Protein AF-R7G6Z8-F1 (afdb_monomer)

Radius of gyration: 22.14 Å; Cα contacts (8 Å, |Δi|>4): 526; chains: 1; bounding box: 63×68×63 Å

Nearest PDB structures (foldseek):
  3q1k-assembly2_D  TM=9.129E-01  e=1.115E-29  Salmonella enterica subsp. enterica serovar Typhimurium
  3i12-assembly1_B  TM=9.420E-01  e=1.498E-28  Salmonella enterica subsp. enterica serovar Typhimurium
  3i12-assembly1_A  TM=9.253E-01  e=6.828E-29  Salmonella enterica subsp. enterica serovar Typhimurium
  3q1k-assembly1_B  TM=9.317E-01  e=7.204E-28  Salmonella enterica subsp. enterica serovar Typhimurium
  3q1k-assembly2_C  TM=9.255E-01  e=4.413E-27  Salmonella enterica subsp. enterica serovar Typhimurium

Secondary structure (DSSP, 8-state):
----S--S-------S-B-----STTTTSSHHHHHHHHTT--BSS--HHHHHHHH-HHHHHHHHHHTT--B-SEEEEETTS---HHHHHHHHHH-SSEEEEESS--TTTT-EEESSHHHHHHHHHHHTTT-SEEEEEEPPSSEEEEEEEEEE-SS-EEEEEEEEEE-SSSS--HHHHHTS-TT--SS-S-EEESS-SS-HHHHHHHHHHHHHHHHHTT--EEEEEEEEEETTT--EEEEEEESS-GGGGHHHHHHTT--HHHHHHHHHHHHHHHHHHHTTS-------HHHHGGG--

Foldseek 3Di:
DDDDPDDPDDDDDDDQADEQLDFFPCRQQLNVLVVCVVVLGFYFFFHSQLSNLQQFQQNLVVLCVVLVHFAFDKDKDFLVDDCDPVVVVVVVVLNDQKWKAQGRGDQCVLIDTHGDDVRVVVSVVSSCVPHRMMMIGHQFPQKWKKKWKWFFFLVDIFIFAIKTFADPDSDQHSCNQAVPDDPDHAGDDTDMDPRDPDDPVVRVVVRVSVSSSCNSSRIHGMKMWMWIARPPVRDIHTDGIGRNDGVSVQVRVVSRVQHPVNSVVSSVVRSVVVSVVVVVDDPDDPDPVVVVVVPDD

Structure (mmCIF, N/CA/C/O backbone):
data_AF-R7G6Z8-F1
#
_entry.id   AF-R7G6Z8-F1
#
loop_
_atom_site.group_PDB
_atom_site.id
_atom_site.type_symbol
_atom_site.label_atom_id
_atom_site.label_alt_id
_atom_site.label_comp_id
_atom_site.label_asym_id
_atom_site.label_entity_id
_atom_site.label_seq_id
_atom_site.pdbx_PDB_ins_code
_atom_site.Cartn_x
_atom_site.Cartn_y
_atom_site.Cartn_z
_atom_site.occupancy
_atom_site.B_iso_or_equiv
_atom_site.auth_seq_id
_atom_site.auth_comp_id
_atom_site.auth_asym_id
_atom_site.auth_atom_id
_atom_site.pdbx_PDB_model_num
ATOM 1 N N . MET A 1 1 ? -6.337 -13.931 25.813 1.00 44.16 1 MET A N 1
ATOM 2 C CA . MET A 1 1 ? -5.196 -14.339 26.670 1.00 44.16 1 MET A CA 1
ATOM 3 C C . MET A 1 1 ? -4.069 -14.828 25.775 1.00 44.16 1 MET A C 1
ATOM 5 O O . MET A 1 1 ? -4.287 -15.789 25.050 1.00 44.16 1 MET A O 1
ATOM 9 N N . CYS A 1 2 ? -2.895 -14.196 25.807 1.00 35.59 2 CYS A N 1
ATOM 10 C CA . CYS A 1 2 ? -1.724 -14.678 25.067 1.00 35.59 2 CYS A CA 1
ATOM 11 C C . CYS A 1 2 ? -0.916 -15.656 25.941 1.00 35.59 2 CYS A C 1
ATOM 13 O O . CYS A 1 2 ? -0.519 -15.269 27.043 1.00 35.59 2 CYS A O 1
ATOM 15 N N . PRO A 1 3 ? -0.675 -16.912 25.522 1.00 40.84 3 PRO A N 1
ATOM 16 C CA . PRO A 1 3 ? 0.103 -17.858 26.316 1.00 40.84 3 PRO A CA 1
ATOM 17 C C . PRO A 1 3 ? 1.614 -17.638 26.120 1.00 40.84 3 PRO A C 1
ATOM 19 O O . PRO A 1 3 ? 2.127 -17.774 25.015 1.00 40.84 3 PRO A O 1
ATOM 22 N N . ASN A 1 4 ? 2.335 -17.340 27.207 1.00 46.06 4 ASN A N 1
ATOM 23 C CA . ASN A 1 4 ? 3.801 -17.359 27.265 1.00 46.06 4 ASN A CA 1
ATOM 24 C C . ASN A 1 4 ? 4.261 -18.460 28.243 1.00 46.06 4 ASN A C 1
ATOM 26 O O . ASN A 1 4 ? 3.626 -18.677 29.276 1.00 46.06 4 ASN A O 1
ATOM 30 N N . LYS A 1 5 ? 5.344 -19.171 27.898 1.00 46.62 5 LYS A N 1
ATOM 31 C CA . LYS A 1 5 ? 5.846 -20.397 28.554 1.00 46.62 5 LYS A CA 1
ATOM 32 C C . LYS A 1 5 ? 6.540 -20.182 29.910 1.00 46.62 5 LYS A C 1
ATOM 34 O O . LYS A 1 5 ? 6.994 -21.155 30.501 1.00 46.62 5 LYS A O 1
ATOM 39 N N . TYR A 1 6 ? 6.602 -18.957 30.433 1.00 56.34 6 TYR A N 1
ATOM 40 C CA . TYR A 1 6 ? 7.342 -18.655 31.662 1.00 56.34 6 TYR A CA 1
ATOM 41 C C . TYR A 1 6 ? 6.566 -17.697 32.575 1.00 56.34 6 TYR A C 1
ATOM 43 O O . TYR A 1 6 ? 6.393 -16.534 32.223 1.00 56.34 6 TYR A O 1
ATOM 51 N N . SER A 1 7 ? 6.117 -18.197 33.737 1.00 50.09 7 SER A N 1
ATOM 52 C CA . SER A 1 7 ? 5.916 -17.484 35.021 1.00 50.09 7 SER A CA 1
ATOM 53 C C . SER A 1 7 ? 4.644 -17.928 35.760 1.00 50.09 7 SER A C 1
ATOM 55 O O . SER A 1 7 ? 3.524 -17.775 35.273 1.00 50.09 7 SER A O 1
ATOM 57 N N . PHE A 1 8 ? 4.847 -18.419 36.985 1.00 54.53 8 PHE A N 1
ATOM 58 C CA . PHE A 1 8 ? 3.841 -18.806 37.984 1.00 54.53 8 PHE A CA 1
ATOM 59 C C . PHE A 1 8 ? 3.152 -17.610 38.680 1.00 54.53 8 PHE A C 1
ATOM 61 O O . PHE A 1 8 ? 2.318 -17.808 39.557 1.00 54.53 8 PHE A O 1
ATOM 68 N N . LEU A 1 9 ? 3.462 -16.368 38.293 1.00 57.69 9 LEU A N 1
ATOM 69 C CA . LEU A 1 9 ? 2.862 -15.149 38.842 1.00 57.69 9 LEU A CA 1
ATOM 70 C C . LEU A 1 9 ? 2.234 -14.343 37.702 1.00 57.69 9 LEU A C 1
ATOM 72 O O . LEU A 1 9 ? 2.868 -13.472 37.104 1.00 57.69 9 LEU A O 1
ATOM 76 N N . ARG A 1 10 ? 0.980 -14.658 37.361 1.00 63.47 10 ARG A N 1
ATOM 77 C CA . ARG A 1 10 ? 0.204 -13.861 36.404 1.00 63.47 10 ARG A CA 1
ATOM 78 C C . ARG A 1 10 ? -0.350 -12.631 37.112 1.00 63.47 10 ARG A C 1
ATOM 80 O O . ARG A 1 10 ? -1.259 -12.744 37.926 1.00 63.47 10 ARG A O 1
ATOM 87 N N . LYS A 1 11 ? 0.161 -11.451 36.761 1.00 69.12 11 LYS A N 1
ATOM 88 C CA . LYS A 1 11 ? -0.592 -10.209 36.940 1.00 69.12 11 LYS A CA 1
ATOM 89 C C . LYS A 1 11 ? -1.592 -10.136 35.791 1.00 69.12 11 LYS A C 1
ATOM 91 O O . LYS A 1 11 ? -1.182 -10.070 34.634 1.00 69.12 11 LYS A O 1
ATOM 96 N N . GLU A 1 12 ? -2.881 -10.216 36.096 1.00 74.88 12 GLU A N 1
ATOM 97 C CA . GLU A 1 12 ? -3.914 -9.969 35.094 1.00 74.88 12 GLU A CA 1
ATOM 98 C C . GLU A 1 12 ? -3.837 -8.502 34.659 1.00 74.88 12 GLU A C 1
ATOM 100 O O . GLU A 1 12 ? -3.832 -7.590 35.487 1.00 74.88 12 GLU A O 1
ATOM 105 N N . ILE A 1 13 ? -3.707 -8.283 33.353 1.00 81.81 13 ILE A N 1
ATOM 106 C CA . ILE A 1 13 ? -3.716 -6.956 32.742 1.00 81.81 13 ILE A CA 1
ATOM 107 C C . ILE A 1 13 ? -5.002 -6.870 31.929 1.00 81.81 13 ILE A C 1
ATOM 109 O O . ILE A 1 13 ? -5.172 -7.615 30.963 1.00 81.81 13 ILE A O 1
ATOM 113 N N . SER A 1 14 ? -5.898 -5.977 32.341 1.00 86.06 14 SER A N 1
ATOM 114 C CA . SER A 1 14 ? -7.108 -5.638 31.592 1.00 86.06 14 SER A CA 1
ATOM 115 C C . SER A 1 14 ? -6.815 -4.481 30.642 1.00 86.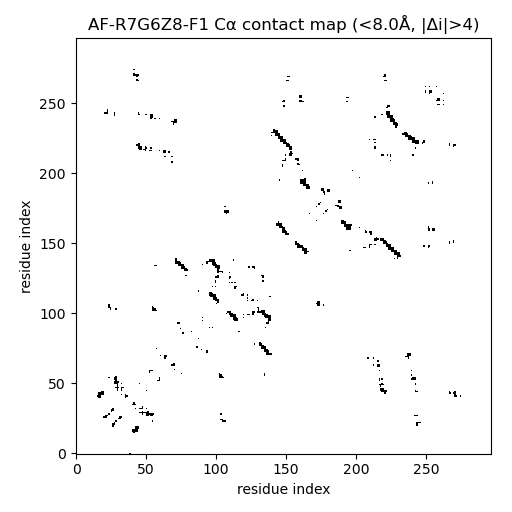06 14 SER A C 1
ATOM 117 O O . SER A 1 14 ? -6.136 -3.528 31.022 1.00 86.06 14 SER A O 1
ATOM 119 N N . PHE A 1 15 ? -7.330 -4.561 29.419 1.00 91.38 15 PHE A N 1
ATOM 120 C CA . PHE A 1 15 ? -7.245 -3.505 28.414 1.00 91.38 15 PHE A CA 1
ATOM 121 C C . PHE A 1 15 ? -8.502 -3.521 27.544 1.00 91.38 15 PHE A C 1
ATOM 123 O O . PHE A 1 15 ? -9.084 -4.580 27.314 1.00 91.38 15 PHE A O 1
ATOM 130 N N . ASP A 1 16 ? -8.904 -2.353 27.047 1.00 92.06 16 ASP A N 1
ATOM 131 C CA . ASP A 1 16 ? -10.123 -2.220 26.243 1.00 92.06 16 ASP A CA 1
ATOM 132 C C . ASP A 1 16 ? -9.908 -2.583 24.773 1.00 92.06 16 ASP A C 1
ATOM 134 O O . ASP A 1 16 ? -10.830 -3.049 24.112 1.00 92.06 16 ASP A O 1
ATOM 138 N N . MET A 1 17 ? -8.705 -2.337 24.244 1.00 95.00 17 MET A N 1
ATOM 139 C CA . MET A 1 17 ? -8.358 -2.584 22.845 1.00 95.00 17 MET A CA 1
ATOM 140 C C . MET A 1 17 ? -6.847 -2.611 22.617 1.00 95.00 17 MET A C 1
ATOM 142 O O . MET A 1 17 ? -6.068 -2.188 23.471 1.00 95.00 17 MET A O 1
ATOM 146 N N . VAL A 1 18 ? -6.441 -3.055 21.429 1.00 95.56 18 VAL A N 1
ATOM 147 C CA . VAL A 1 18 ? -5.042 -3.045 20.988 1.00 95.56 18 VAL A CA 1
ATOM 148 C C . VAL A 1 18 ? -4.814 -1.959 19.938 1.00 95.56 18 VAL A C 1
ATOM 150 O O . VAL A 1 18 ? -5.612 -1.787 19.017 1.00 95.56 18 VAL A O 1
ATOM 153 N N . PHE A 1 19 ? -3.691 -1.251 20.060 1.00 94.62 19 PHE A N 1
ATOM 154 C CA . PHE A 1 19 ? -3.183 -0.324 19.052 1.00 94.62 19 PHE A CA 1
ATOM 155 C C . PHE A 1 19 ? -1.926 -0.936 18.409 1.00 94.62 19 PHE A C 1
ATOM 157 O O . PHE A 1 19 ? -0.840 -0.821 18.982 1.00 94.62 19 PHE A O 1
ATOM 164 N N . PRO A 1 20 ? -2.034 -1.607 17.248 1.00 91.81 20 PRO A N 1
ATOM 165 C CA . PRO A 1 20 ? -0.871 -2.148 16.553 1.00 91.81 20 PRO A CA 1
ATOM 166 C C . PRO A 1 20 ? -0.020 -1.020 15.951 1.00 91.81 20 PRO A C 1
ATOM 168 O O . PRO A 1 20 ? -0.518 -0.207 15.179 1.00 91.81 20 PRO A O 1
ATOM 171 N N . ILE A 1 21 ? 1.270 -0.990 16.293 1.00 90.19 21 ILE A N 1
ATOM 172 C CA . ILE A 1 21 ? 2.295 -0.131 15.664 1.00 90.19 21 ILE A CA 1
ATOM 173 C C . ILE A 1 21 ? 3.463 -1.033 15.238 1.00 90.19 21 ILE A C 1
ATOM 175 O O . ILE A 1 21 ? 4.613 -0.854 15.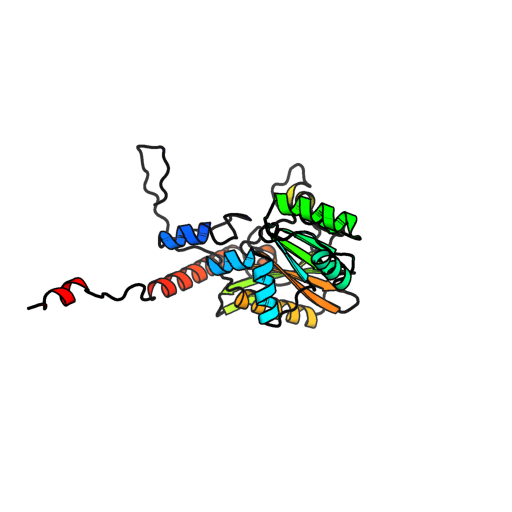634 1.00 90.19 21 ILE A O 1
ATOM 179 N N . LEU A 1 22 ? 3.118 -2.101 14.519 1.00 87.31 22 LEU A N 1
ATOM 180 C CA . LEU A 1 22 ? 4.043 -3.108 14.009 1.00 87.31 22 LEU A CA 1
ATOM 181 C C . LEU A 1 22 ? 4.101 -2.938 12.491 1.00 87.31 22 LEU A C 1
ATOM 183 O O . LEU A 1 22 ? 3.069 -3.061 11.841 1.00 87.31 22 LEU A O 1
ATOM 187 N N . HIS A 1 23 ? 5.279 -2.643 11.949 1.00 85.25 23 HIS A N 1
ATOM 188 C CA . HIS A 1 23 ? 5.474 -2.458 10.510 1.00 85.25 23 HIS A CA 1
ATOM 189 C C . HIS A 1 23 ? 5.951 -3.752 9.844 1.00 85.25 23 HIS A C 1
ATOM 191 O O . HIS A 1 23 ? 6.697 -4.527 10.446 1.00 85.25 23 HIS A O 1
ATOM 197 N N . GLY A 1 24 ? 5.573 -3.942 8.583 1.00 81.44 24 GLY A N 1
ATOM 198 C CA . GLY A 1 24 ? 5.996 -5.049 7.740 1.00 81.44 24 GLY A CA 1
ATOM 199 C C . GLY A 1 24 ? 5.382 -6.393 8.126 1.00 81.44 24 GLY A C 1
ATOM 200 O O . GLY A 1 24 ? 4.245 -6.485 8.596 1.00 81.44 24 GLY A O 1
ATOM 201 N N . THR A 1 25 ? 6.150 -7.456 7.892 1.00 83.06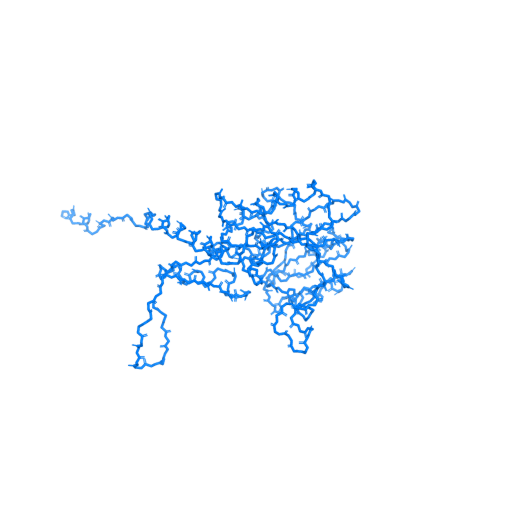 25 THR A N 1
ATOM 202 C CA . THR A 1 25 ? 5.718 -8.847 8.058 1.00 83.06 25 THR A CA 1
ATOM 203 C C . THR A 1 25 ? 5.186 -9.118 9.466 1.00 83.06 25 THR A C 1
ATOM 205 O O . THR A 1 25 ? 5.764 -8.697 10.468 1.00 83.06 25 THR A O 1
ATOM 208 N N . HIS A 1 26 ? 4.074 -9.842 9.532 1.00 86.38 26 HIS A N 1
ATOM 209 C CA . HIS A 1 26 ? 3.237 -10.127 10.696 1.00 86.38 26 HIS A CA 1
ATOM 210 C C . HIS A 1 26 ? 2.496 -8.929 11.311 1.00 86.38 26 HIS A C 1
ATOM 212 O O . HIS A 1 26 ? 1.590 -9.144 12.118 1.00 86.38 26 HIS A O 1
ATOM 218 N N . GLY A 1 27 ? 2.866 -7.690 10.973 1.00 88.69 27 GLY A N 1
ATOM 219 C CA . GLY A 1 27 ? 2.240 -6.469 11.480 1.00 88.69 27 GLY A CA 1
ATOM 220 C C . GLY A 1 27 ? 1.188 -5.898 10.534 1.00 88.69 27 GLY A C 1
ATOM 221 O O . GLY A 1 27 ? 0.052 -5.672 10.944 1.00 88.69 27 GLY A O 1
ATOM 222 N N . GLU A 1 28 ? 1.560 -5.687 9.273 1.00 89.81 28 GLU A N 1
ATOM 223 C CA . GLU A 1 28 ? 0.720 -5.062 8.240 1.00 89.81 28 GLU A CA 1
ATOM 224 C C . GLU A 1 28 ? -0.007 -6.086 7.359 1.00 89.81 28 GLU A C 1
ATOM 226 O O . GLU A 1 28 ? -1.005 -5.747 6.739 1.00 89.81 28 GLU A O 1
ATOM 231 N N . ASP A 1 29 ? 0.431 -7.348 7.367 1.00 91.62 29 ASP A N 1
ATOM 232 C CA . ASP A 1 29 ? -0.039 -8.425 6.478 1.00 91.62 29 ASP A CA 1
ATOM 233 C C . ASP A 1 29 ? -1.326 -9.142 6.928 1.00 91.62 29 ASP A C 1
ATOM 235 O O . ASP A 1 29 ? -1.738 -10.135 6.330 1.00 91.62 29 ASP A O 1
ATOM 239 N N . GLY A 1 30 ? -1.965 -8.671 8.000 1.00 93.44 30 GLY A N 1
ATOM 240 C CA . GLY A 1 30 ? -3.182 -9.272 8.545 1.00 93.44 30 GLY A CA 1
ATOM 241 C C . GLY A 1 30 ? -2.949 -10.399 9.559 1.00 93.44 30 GLY A C 1
ATOM 242 O O . GLY A 1 30 ? -3.910 -10.825 10.206 1.00 93.44 30 GLY A O 1
ATOM 243 N N . THR A 1 31 ? -1.715 -10.875 9.766 1.00 94.94 31 THR A N 1
ATOM 244 C CA . THR A 1 31 ? -1.429 -11.997 10.681 1.00 94.94 31 THR A CA 1
ATOM 245 C C . THR A 1 31 ? -1.783 -11.651 12.126 1.00 94.94 31 THR A C 1
ATOM 247 O O . THR A 1 31 ? -2.544 -12.370 12.784 1.00 94.94 31 THR A O 1
ATOM 250 N N . PHE A 1 32 ? -1.267 -10.529 12.640 1.00 95.25 32 PHE A N 1
ATOM 251 C CA . PHE A 1 32 ? -1.548 -10.105 14.012 1.00 95.25 32 PHE A CA 1
ATOM 252 C C . PHE A 1 32 ? -3.016 -9.706 14.196 1.00 95.25 32 PHE A C 1
ATOM 254 O O . PHE A 1 32 ? -3.631 -10.028 15.212 1.00 95.25 32 PHE A O 1
ATOM 261 N N . GLN A 1 33 ? -3.620 -9.088 13.183 1.00 95.75 33 GLN A N 1
ATOM 262 C CA . GLN A 1 33 ? -5.046 -8.776 13.142 1.00 95.75 33 GLN A CA 1
ATOM 263 C C . GLN A 1 33 ? -5.884 -10.054 13.238 1.00 95.75 33 GLN A C 1
ATOM 265 O O . GLN A 1 33 ? -6.882 -10.082 13.959 1.00 95.75 33 GLN A O 1
ATOM 270 N N . GLY A 1 34 ? -5.470 -11.129 12.561 1.00 95.50 34 GLY A N 1
ATOM 271 C CA . GLY A 1 34 ? -6.116 -12.437 12.625 1.00 95.50 34 GLY A CA 1
ATOM 272 C C . GLY A 1 34 ? -6.038 -13.019 14.028 1.00 95.50 34 GLY A C 1
ATOM 273 O O . GLY A 1 34 ? -7.060 -13.422 14.586 1.00 95.50 34 GLY A O 1
ATOM 274 N N . TYR A 1 35 ? -4.859 -12.953 14.648 1.00 94.94 35 TYR A N 1
ATOM 275 C CA . TYR A 1 35 ? -4.671 -13.365 16.036 1.00 94.94 35 TYR A CA 1
ATOM 276 C C . TYR A 1 35 ? -5.616 -12.622 16.995 1.00 94.94 35 TYR A C 1
ATOM 278 O O . TYR A 1 35 ? -6.355 -13.257 17.750 1.00 94.94 35 TYR A O 1
ATOM 286 N N . LEU A 1 36 ? -5.680 -11.290 16.917 1.00 94.44 36 LEU A N 1
ATOM 287 C CA . LEU A 1 36 ? -6.598 -10.491 17.738 1.00 94.44 36 LEU A CA 1
ATOM 288 C C . LEU A 1 36 ? -8.069 -10.832 17.464 1.00 94.44 36 LEU A C 1
ATOM 290 O O . LEU A 1 36 ? -8.859 -10.945 18.403 1.00 94.44 36 LEU A O 1
ATOM 294 N N . SER A 1 37 ? -8.420 -11.067 16.197 1.00 92.31 37 SER A N 1
ATOM 295 C CA . SER A 1 37 ? -9.784 -11.410 15.779 1.00 92.31 37 SER A CA 1
ATOM 296 C C . SER A 1 37 ? -10.235 -12.758 16.358 1.00 92.31 37 SER A C 1
ATOM 298 O O . SER A 1 37 ? -11.358 -12.861 16.845 1.00 92.31 37 SER A O 1
ATOM 300 N N . THR A 1 38 ? -9.355 -13.770 16.399 1.00 91.69 38 THR A N 1
ATOM 301 C CA . THR A 1 38 ? -9.656 -15.072 17.037 1.00 91.69 38 THR A CA 1
ATOM 302 C C . THR A 1 38 ? -9.876 -14.981 18.546 1.00 91.69 38 THR A C 1
ATOM 304 O O . THR A 1 38 ? -10.566 -15.816 19.124 1.00 91.69 38 THR A O 1
ATOM 307 N N . LEU A 1 39 ? -9.309 -13.958 19.187 1.00 90.88 39 LEU A N 1
ATOM 308 C CA . LEU A 1 39 ? -9.490 -13.677 20.609 1.00 90.88 39 LEU A CA 1
ATOM 309 C C . LEU A 1 39 ? -10.658 -12.721 20.891 1.00 90.88 39 LEU A C 1
ATOM 311 O O . LEU A 1 39 ? -10.862 -12.365 22.050 1.00 90.88 39 LEU A O 1
ATOM 315 N N . HIS A 1 40 ? -11.392 -12.290 19.859 1.00 89.81 40 HIS A N 1
ATOM 316 C CA . HIS A 1 40 ? -12.422 -11.251 19.945 1.00 89.81 40 HIS A CA 1
ATOM 317 C C . HIS A 1 40 ? -11.921 -9.956 20.605 1.00 89.81 40 HIS A C 1
ATOM 319 O O . HIS A 1 40 ? -12.654 -9.283 21.325 1.00 89.81 40 HIS A O 1
ATOM 325 N N . ILE A 1 41 ? -10.658 -9.598 20.369 1.00 93.25 41 ILE A N 1
ATOM 326 C CA . ILE A 1 41 ? -10.067 -8.367 20.890 1.00 93.25 41 ILE A CA 1
ATOM 327 C C . ILE A 1 41 ? -10.261 -7.254 19.853 1.00 93.25 41 ILE A C 1
ATOM 329 O O . ILE A 1 41 ? -9.819 -7.427 18.717 1.00 93.25 41 ILE A O 1
ATOM 333 N N . PRO A 1 42 ? -10.864 -6.102 20.202 1.00 95.06 42 PRO A N 1
ATOM 334 C CA . PRO A 1 42 ? -10.939 -4.964 19.293 1.00 95.06 42 PRO A CA 1
ATOM 335 C C . PRO A 1 42 ? -9.553 -4.348 19.067 1.00 95.06 42 PRO A C 1
ATOM 337 O O . PRO A 1 42 ? -8.728 -4.257 19.982 1.00 95.06 42 PRO A O 1
ATOM 340 N N . TYR A 1 43 ? -9.305 -3.883 17.843 1.00 96.12 43 TYR A N 1
ATOM 341 C CA . TYR A 1 43 ? -8.030 -3.275 17.467 1.00 96.12 43 TYR A CA 1
ATOM 342 C C . TYR A 1 43 ? -8.169 -2.150 16.446 1.00 96.12 43 TYR A C 1
ATOM 344 O O . TYR A 1 43 ? -9.113 -2.108 15.651 1.00 96.12 43 TYR A O 1
ATOM 352 N N . ILE A 1 44 ? -7.205 -1.236 16.483 1.00 95.69 44 ILE A N 1
ATOM 353 C CA . ILE A 1 44 ? -7.090 -0.103 15.561 1.00 95.69 44 ILE A CA 1
ATOM 354 C C . ILE A 1 44 ? -6.408 -0.534 14.259 1.00 95.69 44 ILE A C 1
ATOM 356 O O . ILE A 1 44 ? -5.532 -1.396 14.273 1.00 95.69 44 ILE A O 1
ATOM 360 N N . GLY A 1 45 ? -6.813 0.085 13.147 1.00 94.12 45 GLY A N 1
ATOM 361 C CA . GLY A 1 45 ? -6.246 -0.145 11.819 1.00 94.12 45 GLY A CA 1
ATOM 362 C C . GLY A 1 45 ? -7.094 -1.059 10.935 1.00 94.12 45 GLY A C 1
ATOM 363 O O . GLY A 1 45 ? -8.289 -1.273 11.186 1.00 94.12 45 GLY A O 1
ATOM 364 N N . CYS A 1 46 ? -6.459 -1.554 9.874 1.00 94.38 46 CYS A N 1
ATOM 365 C CA . CYS A 1 46 ? -7.091 -2.392 8.862 1.00 94.38 46 CYS A CA 1
ATOM 366 C C . CYS A 1 46 ? -7.527 -3.737 9.444 1.00 94.38 46 CYS A C 1
ATOM 368 O O . CYS A 1 46 ? -6.906 -4.245 10.372 1.00 94.38 46 CYS A O 1
ATOM 370 N N . SER A 1 47 ? -8.585 -4.327 8.880 1.00 93.25 47 SER A N 1
ATOM 371 C CA . SER A 1 47 ? -8.968 -5.714 9.172 1.00 93.25 47 SER A CA 1
ATOM 372 C C . SER A 1 47 ? -7.921 -6.707 8.641 1.00 93.25 47 SER A C 1
ATOM 374 O O . SER A 1 47 ? -6.982 -6.312 7.954 1.00 93.25 47 SER A O 1
ATOM 376 N N . VAL A 1 48 ? -8.105 -8.007 8.908 1.00 95.44 48 VAL A N 1
ATOM 377 C CA . VAL A 1 48 ? -7.249 -9.074 8.347 1.00 95.44 48 VAL A CA 1
ATOM 378 C C . VAL A 1 48 ? -7.129 -8.953 6.829 1.00 95.44 48 VAL A C 1
ATOM 380 O O . VAL A 1 48 ? -6.025 -8.963 6.299 1.00 95.44 48 VAL A O 1
ATOM 383 N N . LEU A 1 49 ? -8.267 -8.802 6.144 1.00 94.94 49 LEU A N 1
ATOM 384 C CA . LEU A 1 49 ? -8.308 -8.726 4.688 1.00 94.94 49 LEU A CA 1
ATOM 385 C C . LEU A 1 49 ? -7.632 -7.450 4.177 1.00 94.94 49 LEU A C 1
ATOM 387 O O . LEU A 1 49 ? -6.803 -7.533 3.281 1.00 94.94 49 LEU A O 1
ATOM 391 N N . GLY A 1 50 ? -7.938 -6.296 4.778 1.00 94.56 50 GLY A N 1
ATOM 392 C CA . GLY A 1 50 ? -7.339 -5.023 4.367 1.00 94.56 50 GLY A CA 1
ATOM 393 C C . GLY A 1 50 ? -5.823 -4.984 4.579 1.00 94.56 50 GLY A C 1
ATOM 394 O O . GLY A 1 50 ? -5.100 -4.462 3.737 1.00 94.56 50 GLY A O 1
ATOM 395 N N . GLY A 1 51 ? -5.329 -5.589 5.665 1.00 94.19 51 GLY A N 1
ATOM 396 C CA . GLY A 1 51 ? -3.892 -5.760 5.890 1.00 94.19 51 GLY A CA 1
ATOM 397 C C . GLY A 1 51 ? -3.245 -6.665 4.838 1.00 94.19 51 GLY A C 1
ATOM 398 O O . GLY A 1 51 ? -2.304 -6.260 4.161 1.00 94.19 51 GLY A O 1
ATOM 399 N N . ALA A 1 52 ? -3.804 -7.861 4.633 1.00 95.19 52 ALA A N 1
ATOM 400 C CA . ALA A 1 52 ? -3.283 -8.824 3.664 1.00 95.19 52 ALA A CA 1
ATOM 401 C C . ALA A 1 52 ? -3.263 -8.271 2.228 1.00 95.19 52 ALA A C 1
ATOM 403 O O . ALA A 1 52 ? -2.256 -8.403 1.536 1.00 95.19 52 ALA A O 1
ATOM 404 N N . ILE A 1 53 ? -4.349 -7.616 1.797 1.00 95.81 53 ILE A N 1
ATOM 405 C CA . ILE A 1 53 ? -4.431 -6.974 0.479 1.00 95.81 53 ILE A CA 1
ATOM 406 C C . ILE A 1 53 ? -3.410 -5.844 0.372 1.00 95.81 53 ILE A C 1
ATOM 408 O O . ILE A 1 53 ? -2.695 -5.780 -0.620 1.00 95.81 53 ILE A O 1
ATOM 412 N N . GLY A 1 54 ? -3.330 -4.960 1.373 1.00 92.81 54 GLY A N 1
ATOM 413 C CA . GLY A 1 54 ? -2.411 -3.823 1.331 1.00 92.81 54 GLY A CA 1
ATOM 414 C C . GLY A 1 54 ? -0.939 -4.236 1.282 1.00 92.81 54 GLY A C 1
ATOM 415 O O . GLY A 1 54 ? -0.135 -3.550 0.657 1.00 92.81 54 GLY A O 1
ATOM 416 N N . GLN A 1 55 ? -0.589 -5.370 1.895 1.00 93.50 55 GLN A N 1
ATOM 417 C CA . GLN A 1 55 ? 0.781 -5.876 1.898 1.00 93.50 55 GLN A CA 1
ATOM 418 C C . GLN A 1 55 ? 1.159 -6.615 0.602 1.00 93.50 55 GLN A C 1
ATOM 420 O O . GLN A 1 55 ? 2.305 -6.504 0.157 1.00 93.50 55 GLN A O 1
ATOM 425 N N . ASP A 1 56 ? 0.234 -7.372 0.001 1.00 95.94 56 ASP A N 1
ATOM 426 C CA . ASP A 1 56 ? 0.487 -8.145 -1.221 1.00 95.94 56 ASP A CA 1
ATOM 427 C C . ASP A 1 56 ? 0.304 -7.278 -2.475 1.00 95.94 56 ASP A C 1
ATOM 429 O O . ASP A 1 56 ? -0.807 -7.087 -2.974 1.00 95.94 56 ASP A O 1
ATOM 433 N N . LYS A 1 57 ? 1.417 -6.802 -3.047 1.00 95.88 57 LYS A N 1
ATOM 434 C CA . LYS A 1 57 ? 1.410 -5.924 -4.231 1.00 95.88 57 LYS A CA 1
ATOM 435 C C . LYS A 1 57 ? 0.719 -6.532 -5.448 1.00 95.88 57 LYS A C 1
ATOM 437 O O . LYS A 1 57 ? 0.208 -5.782 -6.276 1.00 95.88 57 LYS A O 1
ATOM 442 N N . ILE A 1 58 ? 0.708 -7.860 -5.582 1.00 97.56 58 ILE A N 1
ATOM 443 C CA . ILE A 1 58 ? 0.054 -8.536 -6.711 1.00 97.56 58 ILE A CA 1
ATOM 444 C C . ILE A 1 58 ? -1.457 -8.413 -6.556 1.00 97.56 58 ILE A C 1
ATOM 446 O O . ILE A 1 58 ? -2.139 -7.970 -7.477 1.00 97.56 58 ILE A O 1
ATOM 450 N N . ILE A 1 59 ? -1.969 -8.794 -5.385 1.00 97.62 59 ILE A N 1
ATOM 451 C CA . ILE A 1 59 ? -3.408 -8.788 -5.103 1.00 97.62 59 ILE A CA 1
ATOM 452 C C . ILE A 1 59 ? -3.932 -7.353 -5.067 1.00 97.62 59 ILE A C 1
ATOM 454 O O . ILE A 1 59 ? -4.965 -7.065 -5.665 1.00 97.62 59 ILE A O 1
ATOM 458 N N . MET A 1 60 ? -3.185 -6.441 -4.438 1.00 97.62 60 MET A N 1
ATOM 459 C CA . MET A 1 60 ? -3.473 -5.010 -4.453 1.00 97.62 60 MET A CA 1
ATOM 460 C C . MET A 1 60 ? -3.651 -4.502 -5.885 1.00 97.62 60 MET A C 1
ATOM 462 O O . MET A 1 60 ? -4.708 -3.969 -6.207 1.00 97.62 60 MET A O 1
ATOM 466 N N . LYS A 1 61 ? -2.656 -4.692 -6.763 1.00 98.00 61 LYS A N 1
ATOM 467 C CA . LYS A 1 61 ? -2.730 -4.188 -8.141 1.00 98.00 61 LYS A CA 1
ATOM 468 C C . LYS A 1 61 ? -3.873 -4.813 -8.935 1.00 98.00 61 LYS A C 1
ATOM 470 O O . LYS A 1 61 ? -4.549 -4.083 -9.643 1.00 98.00 61 LYS A O 1
ATOM 475 N N . GLN A 1 62 ? -4.146 -6.108 -8.764 1.00 98.25 62 GLN A N 1
ATOM 476 C CA . GLN A 1 62 ? -5.296 -6.759 -9.406 1.00 98.25 62 GLN A CA 1
ATOM 477 C C . GLN A 1 62 ? -6.629 -6.112 -9.012 1.00 98.25 62 GLN A C 1
ATOM 479 O O . GLN A 1 62 ? -7.472 -5.885 -9.873 1.00 98.25 62 GLN A O 1
ATOM 484 N N . ILE A 1 63 ? -6.815 -5.792 -7.728 1.00 98.25 63 ILE A N 1
ATOM 485 C CA . ILE A 1 63 ? -8.032 -5.124 -7.241 1.00 98.25 63 ILE A CA 1
ATOM 486 C C . ILE A 1 63 ? -8.108 -3.684 -7.752 1.00 98.25 63 ILE A C 1
ATOM 488 O O . ILE A 1 63 ? -9.187 -3.222 -8.120 1.00 98.25 63 ILE A O 1
ATOM 492 N N . LEU A 1 64 ? -6.979 -2.970 -7.784 1.00 98.19 64 LEU A N 1
ATOM 493 C CA . LEU A 1 64 ? -6.925 -1.608 -8.313 1.00 98.19 64 LEU A CA 1
ATOM 494 C C . LEU A 1 64 ? -7.285 -1.578 -9.807 1.00 98.19 64 LEU A C 1
ATOM 496 O O . LEU A 1 64 ? -8.122 -0.771 -10.196 1.00 98.19 64 LEU A O 1
ATOM 500 N N . GLU A 1 65 ? -6.737 -2.490 -10.615 1.00 97.94 65 GLU A N 1
ATOM 501 C CA . GLU A 1 65 ? -7.067 -2.612 -12.043 1.00 97.94 65 GLU A CA 1
ATOM 502 C C . GLU A 1 65 ? -8.538 -2.960 -12.272 1.00 97.94 65 GLU A C 1
ATOM 504 O O . GLU A 1 65 ? -9.195 -2.318 -13.090 1.00 97.94 65 GLU A O 1
ATOM 509 N N . ASP A 1 66 ? -9.073 -3.932 -11.527 1.00 98.06 66 ASP A N 1
ATOM 510 C CA . ASP A 1 66 ? -10.495 -4.301 -11.586 1.00 98.06 66 ASP A CA 1
ATOM 511 C C . ASP A 1 66 ? -11.407 -3.126 -11.188 1.00 98.06 66 ASP A C 1
ATOM 513 O O . ASP A 1 66 ? -12.477 -2.931 -11.761 1.00 98.06 66 ASP A O 1
ATOM 517 N N . SER A 1 67 ? -10.939 -2.276 -10.268 1.00 97.50 67 SER A N 1
ATOM 518 C CA . SER A 1 67 ? -11.627 -1.048 -9.849 1.00 97.50 67 SER A CA 1
ATOM 519 C C . SER A 1 67 ? -11.454 0.128 -10.821 1.00 97.50 67 SER A C 1
ATOM 521 O O . SER A 1 67 ? -11.969 1.211 -10.552 1.00 97.50 67 SER A O 1
ATOM 523 N N . GLY A 1 68 ? -10.717 -0.043 -11.924 1.00 97.56 68 GLY A N 1
ATOM 524 C CA . GLY A 1 68 ? -10.413 1.030 -12.875 1.00 97.56 68 GLY A CA 1
ATOM 525 C C . GLY A 1 68 ? -9.460 2.101 -12.334 1.00 97.56 68 GLY A C 1
ATOM 526 O O . GLY A 1 68 ? -9.395 3.195 -12.891 1.00 97.56 68 GLY A O 1
ATOM 527 N N . LEU A 1 69 ? -8.730 1.808 -11.254 1.00 97.94 69 LEU A N 1
ATOM 528 C CA . LEU A 1 69 ? -7.759 2.718 -10.657 1.00 97.94 69 LEU A CA 1
ATOM 529 C C . LEU A 1 69 ? -6.395 2.575 -11.345 1.00 97.94 69 LEU A C 1
ATOM 531 O O . LEU A 1 69 ? -5.966 1.458 -11.654 1.00 97.94 69 LEU A O 1
ATOM 535 N N . PRO A 1 70 ? -5.676 3.686 -11.578 1.00 97.50 70 PRO A N 1
ATOM 536 C CA . PRO A 1 70 ? -4.472 3.647 -12.386 1.00 97.50 70 PRO A CA 1
ATOM 537 C C . PRO A 1 70 ? -3.308 3.029 -11.606 1.00 97.50 70 PRO A C 1
ATOM 539 O O . PRO A 1 70 ? -2.924 3.503 -10.536 1.00 97.50 70 PRO A O 1
ATOM 542 N N . VAL A 1 71 ? -2.699 1.990 -12.172 1.00 97.81 71 VAL A N 1
ATOM 543 C CA . VAL A 1 71 ? -1.455 1.383 -11.683 1.00 97.81 71 VAL A CA 1
ATOM 544 C C . VAL A 1 71 ? -0.437 1.326 -12.813 1.00 97.81 71 VAL A C 1
ATOM 546 O O . VAL A 1 71 ? -0.799 1.204 -13.983 1.00 97.81 71 VAL A O 1
ATOM 549 N N . ALA A 1 72 ? 0.850 1.433 -12.475 1.00 96.81 72 ALA A N 1
ATOM 550 C CA . ALA A 1 72 ? 1.912 1.311 -13.469 1.00 96.81 72 ALA A CA 1
ATOM 551 C C . ALA A 1 72 ? 1.813 -0.050 -14.188 1.00 96.81 72 ALA A C 1
ATOM 553 O O . ALA A 1 72 ? 1.590 -1.054 -13.499 1.00 96.81 72 ALA A O 1
ATOM 554 N N . PRO A 1 73 ? 2.013 -0.113 -15.522 1.00 97.69 73 PRO A N 1
ATOM 555 C CA . PRO A 1 73 ? 2.007 -1.367 -16.266 1.00 97.69 73 PRO A CA 1
ATOM 556 C C . PRO A 1 73 ? 2.915 -2.406 -15.612 1.00 97.69 73 PRO A C 1
ATOM 558 O O . PRO A 1 73 ? 4.058 -2.106 -15.252 1.00 97.69 73 PRO A O 1
ATOM 561 N N . TRP A 1 74 ? 2.417 -3.628 -15.448 1.00 98.25 74 TRP A N 1
ATOM 562 C CA . TRP A 1 74 ? 3.110 -4.633 -14.652 1.00 98.25 74 TRP A CA 1
ATOM 563 C C . TRP A 1 74 ? 2.737 -6.063 -15.044 1.00 98.25 74 TRP A C 1
ATOM 565 O O . TRP A 1 74 ? 1.773 -6.323 -15.763 1.00 98.25 74 TRP A O 1
ATOM 575 N N . PHE A 1 75 ? 3.515 -7.014 -14.539 1.00 98.06 75 PHE A N 1
ATOM 576 C CA . PHE A 1 75 ? 3.121 -8.413 -14.419 1.00 98.06 75 PHE A CA 1
ATOM 577 C C . PHE A 1 75 ? 3.799 -9.035 -13.195 1.00 98.06 75 PHE A C 1
ATOM 579 O O . PHE A 1 75 ? 4.731 -8.466 -12.628 1.00 98.06 75 PHE A O 1
ATOM 586 N N . TYR A 1 76 ? 3.354 -10.221 -12.781 1.00 97.50 76 TYR A N 1
ATOM 587 C CA . TYR A 1 76 ? 4.015 -10.977 -11.719 1.00 97.50 76 TYR A CA 1
ATOM 588 C C . TYR A 1 76 ? 4.582 -12.298 -12.216 1.00 97.50 76 TYR A C 1
ATOM 590 O O . TYR A 1 76 ? 4.106 -12.891 -13.192 1.00 97.50 76 TYR A O 1
ATOM 598 N N . TRP A 1 77 ? 5.581 -12.784 -11.488 1.00 97.00 77 TRP A N 1
ATOM 599 C CA . TRP A 1 77 ? 6.119 -14.125 -11.645 1.00 97.00 77 TRP A CA 1
ATOM 600 C C . TRP A 1 77 ? 6.256 -14.812 -10.288 1.00 97.00 77 TRP A C 1
ATOM 602 O O . TRP A 1 77 ? 6.223 -14.180 -9.233 1.00 97.00 77 TRP A O 1
ATOM 612 N N . THR A 1 78 ? 6.354 -16.135 -10.312 1.00 95.62 78 THR A N 1
ATOM 613 C CA . THR A 1 78 ? 6.516 -16.951 -9.108 1.00 95.62 78 THR A CA 1
ATOM 614 C C . THR A 1 78 ? 7.703 -17.873 -9.284 1.00 95.62 78 THR A C 1
ATOM 616 O O . THR A 1 78 ? 7.933 -18.374 -10.383 1.00 95.62 78 THR A O 1
ATOM 619 N N . LEU A 1 79 ? 8.402 -18.148 -8.183 1.00 93.38 79 LEU A N 1
ATOM 620 C CA . LEU A 1 79 ? 9.521 -19.084 -8.122 1.00 93.38 79 LEU A CA 1
ATOM 621 C C . LEU A 1 79 ? 9.145 -20.494 -8.615 1.00 93.38 79 LEU A C 1
ATOM 623 O O . LEU A 1 79 ? 10.005 -21.252 -9.049 1.00 93.38 79 LEU A O 1
ATOM 627 N N . LEU A 1 80 ? 7.853 -20.842 -8.587 1.00 91.81 80 LEU A N 1
ATOM 628 C CA . LEU A 1 80 ? 7.337 -22.118 -9.091 1.00 91.81 80 LEU A CA 1
ATOM 629 C C . LEU A 1 80 ? 7.312 -22.213 -10.627 1.00 91.81 80 LEU A C 1
ATOM 631 O O . LEU A 1 80 ? 7.046 -23.288 -11.162 1.00 91.81 80 LEU A O 1
ATOM 635 N N . LYS A 1 81 ? 7.539 -21.106 -11.343 1.00 92.88 81 LYS A N 1
ATOM 636 C CA . LYS A 1 81 ? 7.583 -21.058 -12.808 1.00 92.88 81 LYS A CA 1
ATOM 637 C C . LYS A 1 81 ? 9.014 -20.785 -13.283 1.00 92.88 81 LYS A C 1
ATOM 639 O O . LYS A 1 81 ? 9.665 -19.897 -12.733 1.00 92.88 81 LYS A O 1
ATOM 644 N N . PRO A 1 82 ? 9.498 -21.484 -14.325 1.00 92.31 82 PRO A N 1
ATOM 645 C CA . PRO A 1 82 ? 10.835 -21.245 -14.860 1.00 92.31 82 PRO A CA 1
ATOM 646 C C . PRO A 1 82 ? 10.958 -19.824 -15.427 1.00 92.31 82 PRO A C 1
ATOM 648 O O . PRO A 1 82 ? 9.977 -19.255 -15.901 1.00 92.31 82 PRO A O 1
ATOM 651 N N . LEU A 1 83 ? 12.163 -19.255 -15.388 1.00 92.88 83 LEU A N 1
ATOM 652 C CA . LEU A 1 83 ? 12.491 -18.028 -16.119 1.00 92.88 83 LEU A CA 1
ATOM 653 C C . LEU A 1 83 ? 12.859 -18.410 -17.558 1.00 92.88 83 LEU A C 1
ATOM 655 O O . LEU A 1 83 ? 14.028 -18.598 -17.877 1.00 92.88 83 LEU A O 1
ATOM 659 N N . ASP A 1 84 ? 11.838 -18.622 -18.387 1.00 93.19 84 ASP A N 1
ATOM 660 C CA . ASP A 1 84 ? 11.970 -19.029 -19.790 1.00 93.19 84 ASP A CA 1
ATOM 661 C C . ASP A 1 84 ? 11.687 -17.867 -20.765 1.00 93.19 84 ASP A C 1
ATOM 663 O O . ASP A 1 84 ? 11.384 -16.740 -20.364 1.00 93.19 84 ASP A O 1
ATOM 667 N N . ASP A 1 85 ? 11.717 -18.138 -22.072 1.00 93.38 85 ASP A N 1
ATOM 668 C CA . ASP A 1 85 ? 11.416 -17.147 -23.116 1.00 93.38 85 ASP A CA 1
ATOM 669 C C . ASP A 1 85 ? 10.038 -16.484 -22.952 1.00 93.38 85 ASP A C 1
ATOM 671 O O . ASP A 1 85 ? 9.796 -15.389 -23.460 1.00 93.38 85 ASP A O 1
ATOM 675 N N . THR A 1 86 ? 9.071 -17.138 -22.297 1.00 94.50 86 THR A N 1
ATOM 676 C CA . THR A 1 86 ? 7.754 -16.533 -22.054 1.00 94.50 86 THR A CA 1
ATOM 677 C C . THR A 1 86 ? 7.843 -15.410 -21.030 1.00 94.50 86 THR A C 1
ATOM 679 O O . THR A 1 86 ? 7.180 -14.386 -21.206 1.00 94.50 86 THR A O 1
ATOM 682 N N . PHE A 1 87 ? 8.683 -15.576 -20.008 1.00 95.62 87 PHE A N 1
ATOM 683 C CA . PHE A 1 87 ? 8.975 -14.545 -19.025 1.00 95.62 87 PHE A CA 1
ATOM 684 C C . PHE A 1 87 ? 9.681 -13.354 -19.688 1.00 95.62 87 PHE A C 1
ATOM 686 O O . PHE A 1 87 ? 9.191 -12.226 -19.608 1.00 95.62 87 PHE A O 1
ATOM 693 N N . PHE A 1 88 ? 10.774 -13.604 -20.413 1.00 95.12 88 PHE A N 1
ATOM 694 C CA . PHE A 1 88 ? 11.573 -12.529 -21.010 1.00 95.12 88 PHE A CA 1
ATOM 695 C C . PHE A 1 88 ? 10.822 -11.770 -22.107 1.00 95.12 88 PHE A C 1
ATOM 697 O O . PHE A 1 88 ? 10.857 -10.542 -22.127 1.00 95.12 88 PHE A O 1
ATOM 704 N N . ARG A 1 89 ? 9.997 -12.448 -22.919 1.00 95.62 89 ARG A N 1
ATOM 705 C CA . ARG A 1 89 ? 9.105 -11.760 -23.871 1.00 95.62 89 ARG A CA 1
ATOM 706 C C . ARG A 1 89 ? 8.081 -10.853 -23.193 1.00 95.62 89 ARG A C 1
ATOM 708 O O . ARG A 1 89 ? 7.684 -9.850 -23.779 1.00 95.62 89 ARG A O 1
ATOM 715 N N . LYS A 1 90 ? 7.600 -11.188 -21.989 1.00 96.75 90 LYS A N 1
ATOM 716 C CA . LYS A 1 90 ? 6.711 -10.287 -21.233 1.00 96.75 90 LYS A CA 1
ATOM 717 C C . LYS A 1 90 ? 7.464 -9.056 -20.739 1.00 96.75 90 LYS A C 1
ATOM 719 O O . LYS A 1 90 ? 6.933 -7.958 -20.860 1.00 96.75 90 LYS A O 1
ATOM 724 N N . ALA A 1 91 ? 8.683 -9.237 -20.232 1.00 96.75 91 ALA A N 1
ATOM 725 C CA . ALA A 1 91 ? 9.535 -8.133 -19.802 1.00 96.75 91 ALA A CA 1
ATOM 726 C C . ALA A 1 91 ? 9.884 -7.190 -20.964 1.00 96.75 91 ALA A C 1
ATOM 728 O O . ALA A 1 91 ? 9.734 -5.979 -20.834 1.00 96.75 91 ALA A O 1
ATOM 729 N N . GLU A 1 92 ? 10.248 -7.739 -22.123 1.00 96.00 92 GLU A N 1
ATOM 730 C CA . GLU A 1 92 ? 10.540 -6.961 -23.330 1.00 96.00 92 GLU A CA 1
ATOM 731 C C . GLU A 1 92 ? 9.313 -6.178 -23.820 1.00 96.00 92 GLU A C 1
ATOM 733 O O . GLU A 1 92 ? 9.419 -4.992 -24.123 1.00 96.00 92 GLU A O 1
ATOM 738 N N . ARG A 1 93 ? 8.125 -6.803 -23.820 1.00 96.75 93 ARG A N 1
ATOM 739 C CA . ARG A 1 93 ? 6.858 -6.126 -24.158 1.00 96.75 93 ARG A CA 1
ATOM 740 C C . ARG A 1 93 ? 6.504 -5.000 -23.192 1.00 96.75 93 ARG A C 1
ATOM 742 O O . ARG A 1 93 ? 5.890 -4.027 -23.615 1.00 96.75 93 ARG A O 1
ATOM 749 N N . LEU A 1 94 ? 6.842 -5.154 -21.913 1.00 96.69 94 LEU A N 1
ATOM 750 C CA . LEU A 1 94 ? 6.651 -4.110 -20.908 1.00 96.69 94 LEU A CA 1
ATOM 751 C C . LEU A 1 94 ? 7.639 -2.948 -21.117 1.00 96.69 94 LEU A C 1
ATOM 753 O O . LEU A 1 94 ? 7.285 -1.788 -20.916 1.00 96.69 94 LEU A O 1
ATOM 757 N N . GLY A 1 95 ? 8.848 -3.269 -21.583 1.00 96.56 95 GLY A N 1
ATOM 758 C CA . GLY A 1 95 ? 9.882 -2.332 -22.010 1.00 96.56 95 GLY A CA 1
ATOM 759 C C . GLY A 1 95 ? 10.711 -1.771 -20.854 1.00 96.56 95 GLY A C 1
ATOM 760 O O . GLY A 1 95 ? 10.176 -1.325 -19.844 1.00 96.56 95 GLY A O 1
ATOM 761 N N . TYR A 1 96 ? 12.028 -1.704 -21.028 1.00 95.69 96 TYR A N 1
ATOM 762 C CA . TYR A 1 96 ? 12.965 -1.174 -20.029 1.00 95.69 96 TYR 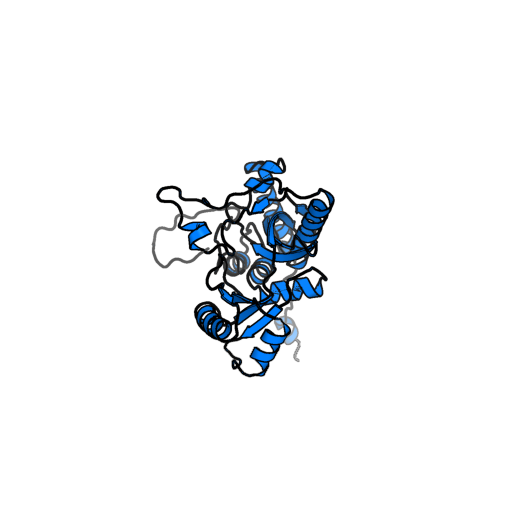A CA 1
ATOM 763 C C . TYR A 1 96 ? 12.932 0.363 -19.919 1.00 95.69 96 TYR A C 1
ATOM 765 O O . TYR A 1 96 ? 12.516 1.020 -20.877 1.00 95.69 96 TYR A O 1
ATOM 773 N N . PRO A 1 97 ? 13.328 0.956 -18.773 1.00 96.75 97 PRO A N 1
ATOM 774 C CA . PRO A 1 97 ? 13.721 0.288 -17.527 1.00 96.75 97 PRO A CA 1
ATOM 775 C C . PRO A 1 97 ? 12.530 -0.306 -16.756 1.00 96.75 97 PRO A C 1
ATOM 777 O O . PRO A 1 97 ? 11.398 0.168 -16.863 1.00 96.75 97 PRO A O 1
ATOM 780 N N . LEU A 1 98 ? 12.793 -1.356 -15.975 1.00 97.56 98 LEU A N 1
ATOM 781 C CA . LEU A 1 98 ? 11.806 -2.065 -15.154 1.00 97.56 98 LEU A CA 1
ATOM 782 C C . LEU A 1 98 ? 12.167 -1.972 -13.667 1.00 97.56 98 LEU A C 1
ATOM 784 O O . LEU A 1 98 ? 13.336 -1.847 -13.312 1.00 97.56 98 LEU A O 1
ATOM 788 N N . ILE A 1 99 ? 11.168 -2.072 -12.795 1.00 97.06 99 ILE A N 1
ATOM 789 C CA . ILE A 1 99 ? 11.330 -2.221 -11.348 1.00 97.06 99 ILE A CA 1
ATOM 790 C C . ILE A 1 99 ? 10.921 -3.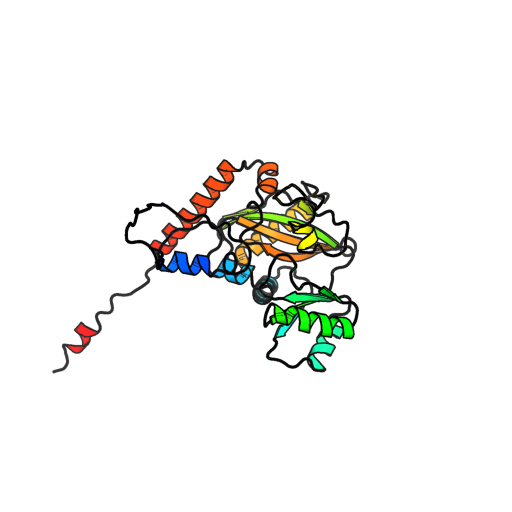638 -10.949 1.00 97.06 99 ILE A C 1
ATOM 792 O O . ILE A 1 99 ? 9.801 -4.061 -11.225 1.00 97.06 99 ILE A O 1
ATOM 796 N N . VAL A 1 100 ? 11.808 -4.351 -10.260 1.00 97.06 100 VAL A N 1
ATOM 797 C CA . VAL A 1 100 ? 11.534 -5.658 -9.648 1.00 97.06 100 VAL A CA 1
ATOM 798 C C . VAL A 1 100 ? 11.277 -5.451 -8.160 1.00 97.06 100 VAL A C 1
ATOM 800 O O . VAL A 1 100 ? 12.075 -4.795 -7.493 1.00 97.06 100 VAL A O 1
ATOM 803 N N . LYS A 1 101 ? 10.176 -5.997 -7.635 1.00 95.31 101 LYS A N 1
ATOM 804 C CA . LYS A 1 101 ? 9.796 -5.910 -6.215 1.00 95.31 101 LYS A CA 1
ATOM 805 C C . LYS A 1 101 ? 9.352 -7.282 -5.683 1.00 95.31 101 LYS A C 1
ATOM 807 O O . LYS A 1 101 ? 8.603 -7.971 -6.379 1.00 95.31 101 LYS A O 1
ATOM 812 N N . PRO A 1 102 ? 9.706 -7.678 -4.448 1.00 95.12 102 PRO A N 1
ATOM 813 C CA . PRO A 1 102 ? 9.041 -8.784 -3.764 1.00 95.12 102 PRO A CA 1
ATOM 814 C C . PRO A 1 102 ? 7.569 -8.434 -3.504 1.00 95.12 102 PRO A C 1
ATOM 816 O O . PRO A 1 102 ? 7.244 -7.276 -3.215 1.00 95.12 102 PRO A O 1
ATOM 819 N N . ALA A 1 103 ? 6.670 -9.416 -3.592 1.00 94.38 103 ALA A N 1
ATOM 820 C CA . ALA A 1 103 ? 5.235 -9.152 -3.497 1.00 94.38 103 ALA A CA 1
ATOM 821 C C . ALA A 1 103 ? 4.804 -8.640 -2.106 1.00 94.38 103 ALA A C 1
ATOM 823 O O . ALA A 1 103 ? 4.041 -7.680 -2.044 1.00 94.38 103 ALA A O 1
ATOM 824 N N . ASN A 1 104 ? 5.325 -9.214 -1.014 1.00 90.81 104 ASN A N 1
ATOM 825 C CA . ASN A 1 104 ? 4.827 -9.025 0.360 1.00 90.81 104 ASN A CA 1
ATOM 826 C C . ASN A 1 104 ? 5.789 -8.275 1.301 1.00 90.81 104 ASN A C 1
ATOM 828 O O . ASN A 1 104 ? 5.564 -8.244 2.513 1.00 90.81 104 ASN A O 1
ATOM 832 N N . LEU A 1 105 ? 6.869 -7.672 0.795 1.00 83.38 105 LEU A N 1
ATOM 833 C CA . LEU A 1 105 ? 7.786 -6.873 1.622 1.00 83.38 105 LEU A CA 1
ATOM 834 C C . LEU A 1 105 ? 7.575 -5.369 1.469 1.00 83.38 105 LEU A C 1
ATOM 836 O O . LEU A 1 105 ? 7.316 -4.869 0.378 1.00 83.38 105 LEU A O 1
ATOM 840 N N . GLY A 1 106 ? 7.744 -4.643 2.572 1.00 78.06 106 GLY A N 1
ATOM 841 C CA . GLY A 1 106 ? 7.751 -3.183 2.599 1.00 78.06 106 GLY A CA 1
ATOM 842 C C . GLY A 1 106 ? 9.161 -2.586 2.584 1.00 78.06 106 GLY A C 1
ATOM 843 O O . GLY A 1 106 ? 10.173 -3.278 2.459 1.00 78.06 106 GLY A O 1
ATOM 844 N N . SER A 1 107 ? 9.219 -1.264 2.751 1.00 69.44 107 SER A N 1
ATOM 845 C CA . SER A 1 107 ? 10.456 -0.512 3.023 1.00 69.44 107 SER A CA 1
ATOM 846 C C . SER A 1 107 ? 11.552 -0.610 1.951 1.00 69.44 107 SER A C 1
ATOM 848 O O . SER A 1 107 ? 12.728 -0.411 2.254 1.00 69.44 107 SER A O 1
ATOM 850 N N . SER A 1 108 ? 11.171 -0.861 0.696 1.00 75.94 108 SER A N 1
ATOM 851 C CA . SER A 1 108 ? 12.082 -0.974 -0.455 1.00 75.94 108 SER A CA 1
ATOM 852 C C . SER A 1 108 ? 13.125 -2.103 -0.350 1.00 75.94 108 SER A C 1
ATOM 854 O O . SER A 1 108 ? 14.136 -2.074 -1.050 1.00 75.94 108 SER A O 1
ATOM 856 N N . ILE A 1 109 ? 12.917 -3.095 0.521 1.00 80.19 109 ILE A N 1
ATOM 857 C CA . ILE A 1 109 ? 13.816 -4.252 0.639 1.00 80.19 109 ILE A CA 1
ATOM 858 C C . ILE A 1 109 ? 13.609 -5.166 -0.574 1.00 80.19 109 ILE A C 1
ATOM 860 O O . ILE A 1 109 ? 12.477 -5.519 -0.901 1.00 80.19 109 ILE A O 1
ATOM 864 N N . GLY A 1 110 ? 14.703 -5.530 -1.248 1.00 82.88 110 GLY A N 1
ATOM 865 C CA . GLY A 1 110 ? 14.671 -6.362 -2.455 1.00 82.88 110 GLY A CA 1
ATOM 866 C C . GLY A 1 110 ? 14.132 -5.653 -3.703 1.00 82.88 110 GLY A C 1
ATOM 867 O O . GLY A 1 110 ? 13.852 -6.321 -4.695 1.00 82.88 110 GLY A O 1
ATOM 868 N N . VAL A 1 111 ? 13.960 -4.325 -3.662 1.00 91.00 111 VAL A N 1
ATOM 869 C CA . VAL A 1 111 ? 13.532 -3.535 -4.823 1.00 91.00 111 VAL A CA 1
ATOM 870 C C . VAL A 1 111 ? 14.742 -3.139 -5.664 1.00 91.00 111 VAL A C 1
ATOM 872 O O . VAL A 1 111 ? 15.684 -2.544 -5.144 1.00 91.00 111 VAL A O 1
ATOM 875 N N . ALA A 1 112 ? 14.693 -3.416 -6.966 1.00 94.19 112 ALA A N 1
ATOM 876 C CA . ALA A 1 112 ? 15.761 -3.076 -7.902 1.00 94.19 112 ALA A CA 1
ATOM 877 C C . ALA A 1 112 ? 15.203 -2.460 -9.190 1.00 94.19 112 ALA A C 1
ATOM 879 O O . ALA A 1 112 ? 14.231 -2.967 -9.752 1.00 94.19 112 ALA A O 1
ATOM 880 N N . LYS A 1 113 ? 15.842 -1.390 -9.677 1.00 95.12 113 LYS A N 1
ATOM 881 C CA . LYS A 1 113 ? 15.669 -0.898 -11.051 1.00 95.12 113 LYS A CA 1
ATOM 882 C C . LYS A 1 113 ? 16.641 -1.638 -11.956 1.00 95.12 113 LYS A C 1
ATOM 884 O O . LYS A 1 113 ? 17.811 -1.767 -11.607 1.00 95.12 113 LYS A O 1
ATOM 889 N N . VAL A 1 114 ? 16.142 -2.115 -13.087 1.00 96.25 114 VAL A N 1
ATOM 890 C CA . VAL A 1 114 ? 16.906 -2.888 -14.066 1.00 96.25 114 VAL A CA 1
ATOM 891 C C . VAL A 1 114 ? 16.726 -2.291 -15.453 1.00 96.25 114 VAL A C 1
ATOM 893 O O . VAL A 1 114 ? 15.615 -1.921 -15.844 1.00 96.25 114 VAL A O 1
ATOM 896 N N . GLU A 1 115 ? 17.817 -2.195 -16.202 1.00 96.38 115 GLU A N 1
ATOM 897 C CA . GLU A 1 115 ? 17.843 -1.559 -17.525 1.00 96.38 115 GLU A CA 1
ATOM 898 C C . GLU A 1 115 ? 17.947 -2.570 -18.670 1.00 96.38 115 GLU A C 1
ATOM 900 O O . GLU A 1 115 ? 17.738 -2.224 -19.830 1.00 96.38 115 GLU A O 1
ATOM 905 N N . ASN A 1 116 ? 18.245 -3.832 -18.357 1.00 95.75 116 ASN A N 1
ATOM 906 C CA . ASN A 1 116 ? 18.417 -4.897 -19.339 1.00 95.75 116 ASN A CA 1
ATOM 907 C C . ASN A 1 116 ? 18.046 -6.280 -18.773 1.00 95.75 116 ASN A C 1
ATOM 909 O O . ASN A 1 116 ? 17.746 -6.452 -17.589 1.00 95.75 116 ASN A O 1
ATOM 913 N N . GLU A 1 117 ? 18.062 -7.285 -19.648 1.00 95.75 117 GLU A N 1
ATOM 914 C CA . GLU A 1 117 ? 17.701 -8.669 -19.330 1.00 95.75 117 GLU A CA 1
ATOM 915 C C . GLU A 1 117 ? 18.612 -9.315 -18.276 1.00 95.75 117 GLU A C 1
ATOM 917 O O . GLU A 1 117 ? 18.131 -10.011 -17.378 1.00 95.75 117 GLU A O 1
ATOM 922 N N . VAL A 1 118 ? 19.920 -9.053 -18.344 1.00 95.06 118 VAL A N 1
ATOM 923 C CA . VAL A 1 118 ? 20.911 -9.632 -17.422 1.00 95.06 118 VAL A CA 1
ATOM 924 C C . VAL A 1 118 ? 20.675 -9.125 -15.999 1.00 95.06 118 VAL A C 1
ATOM 926 O O . VAL A 1 118 ? 20.653 -9.909 -15.045 1.00 95.06 118 VAL A O 1
ATOM 929 N N . GLU A 1 119 ? 20.449 -7.819 -15.856 1.00 96.44 119 GLU A N 1
ATOM 930 C CA . GLU A 1 119 ? 20.085 -7.198 -14.584 1.00 96.44 119 GLU A CA 1
ATOM 931 C C . GLU A 1 119 ? 18.740 -7.704 -14.068 1.00 96.44 119 GLU A C 1
ATOM 933 O O . GLU A 1 119 ? 18.631 -8.021 -12.884 1.00 96.44 119 GLU A O 1
ATOM 938 N N . LEU A 1 120 ? 17.742 -7.850 -14.947 1.00 96.50 120 LEU A N 1
ATOM 939 C CA . LEU A 1 120 ? 16.431 -8.394 -14.593 1.00 96.50 120 LEU A CA 1
ATOM 940 C C . LEU A 1 120 ? 16.546 -9.802 -14.003 1.00 96.50 120 LEU A C 1
ATOM 942 O O . LEU A 1 120 ? 15.996 -10.069 -12.935 1.00 96.50 120 LEU A O 1
ATOM 946 N N . HIS A 1 121 ? 17.290 -10.694 -14.657 1.00 94.25 121 HIS A N 1
ATOM 947 C CA . HIS A 1 121 ? 17.483 -12.058 -14.173 1.00 94.25 121 HIS A CA 1
ATOM 948 C C . HIS A 1 121 ? 18.146 -12.081 -12.785 1.00 94.25 121 HIS A C 1
ATOM 950 O O . HIS A 1 121 ? 17.688 -12.788 -11.884 1.00 94.25 121 HIS A O 1
ATOM 956 N N . ARG A 1 122 ? 19.185 -11.260 -12.577 1.00 94.81 122 ARG A N 1
ATOM 957 C CA . ARG A 1 122 ? 19.857 -11.136 -11.275 1.00 94.81 122 ARG A CA 1
ATOM 958 C C . ARG A 1 122 ? 18.920 -10.590 -10.194 1.00 94.81 122 ARG A C 1
ATOM 960 O O . ARG A 1 122 ? 18.860 -11.166 -9.109 1.00 94.81 122 ARG A O 1
ATOM 967 N N . ALA A 1 123 ? 18.190 -9.518 -10.493 1.00 95.62 123 ALA A N 1
ATOM 968 C CA . ALA A 1 123 ? 17.273 -8.875 -9.557 1.00 95.62 123 ALA A CA 1
ATOM 969 C C . ALA A 1 123 ? 16.151 -9.818 -9.105 1.00 95.62 123 ALA A C 1
ATOM 971 O O . ALA A 1 123 ? 15.761 -9.799 -7.942 1.00 95.62 123 ALA A O 1
ATOM 972 N N . ILE A 1 124 ? 15.660 -10.687 -9.991 1.00 95.00 124 ILE A N 1
ATOM 973 C CA . ILE A 1 124 ? 14.644 -11.686 -9.640 1.00 95.00 124 ILE A CA 1
ATOM 974 C C . ILE A 1 124 ? 15.193 -12.741 -8.683 1.00 95.00 124 ILE A C 1
ATOM 976 O O . ILE A 1 124 ? 14.529 -13.074 -7.704 1.00 95.00 124 ILE A O 1
ATOM 980 N N . ILE A 1 125 ? 16.396 -13.262 -8.944 1.00 92.88 125 ILE A N 1
ATOM 981 C CA . ILE A 1 125 ? 17.034 -14.241 -8.051 1.00 92.88 125 ILE A CA 1
ATOM 982 C C . ILE A 1 125 ? 17.224 -13.642 -6.653 1.00 92.88 125 ILE A C 1
ATOM 984 O O . ILE A 1 125 ? 16.986 -14.322 -5.657 1.00 92.88 125 ILE A O 1
ATOM 988 N N . GLU A 1 126 ? 17.624 -12.373 -6.576 1.00 93.19 126 GLU A N 1
ATOM 989 C CA . GLU A 1 126 ? 17.753 -11.649 -5.311 1.00 93.19 126 GLU A CA 1
ATOM 990 C C . GLU A 1 126 ? 16.392 -11.438 -4.633 1.00 93.19 126 GLU A C 1
ATOM 992 O O . GLU A 1 126 ? 16.236 -11.758 -3.456 1.00 93.19 126 GLU A O 1
ATOM 997 N N . ALA A 1 127 ? 15.374 -10.999 -5.376 1.00 93.75 127 ALA A N 1
ATOM 998 C CA . ALA A 1 127 ? 14.023 -10.818 -4.853 1.00 93.75 127 ALA A CA 1
ATOM 999 C C . ALA A 1 127 ? 13.418 -12.131 -4.311 1.00 93.75 127 ALA A C 1
ATOM 1001 O O . ALA A 1 127 ? 12.725 -12.111 -3.291 1.00 93.75 127 ALA A O 1
ATOM 1002 N N . TYR A 1 128 ? 13.742 -13.281 -4.915 1.00 93.56 128 TYR A N 1
ATOM 1003 C CA . TYR A 1 128 ? 13.307 -14.596 -4.432 1.00 93.56 128 TYR A CA 1
ATOM 1004 C C . TYR A 1 128 ? 13.918 -15.032 -3.098 1.00 93.56 128 TYR A C 1
ATOM 1006 O O . TYR A 1 128 ? 13.399 -15.957 -2.472 1.00 93.56 128 TYR A O 1
ATOM 1014 N N . GLN A 1 129 ? 14.969 -14.364 -2.615 1.00 92.50 129 GLN A N 1
ATOM 1015 C CA . GLN A 1 129 ? 15.465 -14.579 -1.249 1.00 92.50 129 GLN A CA 1
ATOM 1016 C C . GLN A 1 129 ? 14.486 -14.051 -0.193 1.00 92.50 129 GLN A C 1
ATOM 1018 O O . GLN A 1 129 ? 14.545 -14.460 0.966 1.00 92.50 129 GLN A O 1
ATOM 1023 N N . TYR A 1 130 ? 13.593 -13.149 -0.597 1.00 90.56 130 TYR A N 1
ATOM 1024 C CA . TYR A 1 130 ? 12.672 -12.445 0.280 1.00 90.56 130 TYR A CA 1
ATOM 1025 C C . TYR A 1 130 ? 11.225 -12.927 0.161 1.00 90.56 130 TYR A C 1
ATOM 1027 O O . TYR A 1 130 ? 10.507 -12.961 1.158 1.00 90.56 130 TYR A O 1
ATOM 1035 N N . ASP A 1 131 ? 10.786 -13.283 -1.047 1.00 92.19 131 ASP A N 1
ATOM 1036 C CA . ASP A 1 131 ? 9.416 -13.719 -1.318 1.00 92.19 131 ASP A CA 1
ATOM 1037 C C . ASP A 1 131 ? 9.385 -14.678 -2.514 1.00 92.19 131 ASP A C 1
ATOM 1039 O O . ASP A 1 131 ? 10.065 -14.447 -3.502 1.00 92.19 131 ASP A O 1
ATOM 1043 N N . GLY A 1 132 ? 8.560 -15.729 -2.484 1.00 93.56 132 GLY A N 1
ATOM 1044 C CA . GLY A 1 132 ? 8.395 -16.668 -3.605 1.00 93.56 132 GLY A CA 1
ATOM 1045 C C . GLY A 1 132 ? 7.627 -16.097 -4.807 1.00 93.56 132 GLY A C 1
ATOM 1046 O O . GLY A 1 132 ? 7.411 -16.800 -5.804 1.00 93.56 132 GLY A O 1
ATOM 1047 N N . ARG A 1 133 ? 7.171 -14.843 -4.717 1.00 96.38 133 ARG A N 1
ATOM 1048 C CA . ARG A 1 133 ? 6.479 -14.102 -5.775 1.00 96.38 133 ARG A CA 1
ATOM 1049 C C . ARG A 1 133 ? 7.093 -12.717 -5.949 1.00 96.38 133 ARG A C 1
ATOM 1051 O O . ARG A 1 133 ? 7.389 -12.030 -4.974 1.00 96.38 133 ARG A O 1
ATOM 1058 N N . VAL A 1 134 ? 7.220 -12.302 -7.203 1.00 96.88 134 VAL A N 1
ATOM 1059 C CA . VAL A 1 134 ? 7.809 -11.018 -7.588 1.00 96.88 134 VAL A CA 1
ATOM 1060 C C . VAL A 1 134 ? 6.884 -10.258 -8.524 1.00 96.88 134 VAL A C 1
ATOM 1062 O O . VAL A 1 134 ? 6.178 -10.853 -9.341 1.00 96.88 134 VAL A O 1
ATOM 1065 N N . VAL A 1 135 ? 6.917 -8.939 -8.407 1.00 97.81 135 VAL A N 1
ATOM 1066 C CA . VAL A 1 135 ? 6.239 -7.984 -9.279 1.00 97.81 135 VAL A CA 1
ATOM 1067 C C . VAL A 1 135 ? 7.293 -7.312 -10.151 1.00 97.81 135 VAL A C 1
ATOM 1069 O O . VAL A 1 135 ? 8.335 -6.891 -9.649 1.00 97.81 135 VAL A O 1
ATOM 1072 N N . ILE A 1 136 ? 7.023 -7.237 -11.451 1.00 98.06 136 ILE A N 1
ATOM 1073 C CA . ILE A 1 136 ? 7.833 -6.524 -12.433 1.00 98.06 136 ILE A CA 1
ATOM 1074 C C . ILE A 1 136 ? 6.964 -5.397 -12.984 1.00 98.06 136 ILE A C 1
ATOM 1076 O O . ILE A 1 136 ? 5.912 -5.657 -13.566 1.00 98.06 136 ILE A O 1
ATOM 1080 N N . GLU A 1 137 ? 7.392 -4.156 -12.787 1.00 97.56 137 GLU A N 1
ATOM 1081 C CA . GLU A 1 137 ? 6.648 -2.951 -13.166 1.00 97.56 137 GLU A CA 1
ATOM 1082 C C . GLU A 1 137 ? 7.470 -2.106 -14.133 1.00 97.56 137 GLU A C 1
ATOM 1084 O O . GLU A 1 137 ? 8.698 -2.066 -14.044 1.00 97.56 137 GLU A O 1
ATOM 1089 N N 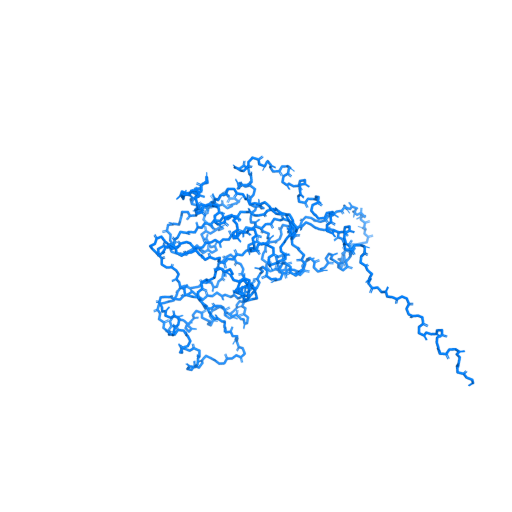. LYS A 1 138 ? 6.805 -1.388 -15.036 1.00 97.19 138 LYS A N 1
ATOM 1090 C CA . LYS A 1 138 ? 7.456 -0.349 -15.830 1.00 97.19 138 LYS A CA 1
ATOM 1091 C C . LYS A 1 138 ? 7.955 0.748 -14.890 1.00 97.19 138 LYS A C 1
ATOM 1093 O O . LYS A 1 138 ? 7.185 1.268 -14.083 1.00 97.19 138 LYS A O 1
ATOM 1098 N N . ALA A 1 139 ? 9.234 1.105 -14.985 1.00 95.62 139 ALA A N 1
ATOM 1099 C CA . ALA A 1 139 ? 9.744 2.253 -14.249 1.00 95.62 139 ALA A CA 1
ATOM 1100 C C . ALA A 1 139 ? 9.153 3.537 -14.849 1.00 95.62 139 ALA A C 1
ATOM 1102 O O . ALA A 1 139 ? 9.257 3.769 -16.053 1.00 95.62 139 ALA A O 1
ATOM 1103 N N . ILE A 1 140 ? 8.519 4.351 -14.005 1.00 93.62 140 ILE A N 1
ATOM 1104 C CA . ILE A 1 140 ? 7.952 5.637 -14.409 1.00 93.62 140 ILE A CA 1
ATOM 1105 C C . ILE A 1 140 ? 9.078 6.673 -14.450 1.00 93.62 140 ILE A C 1
ATOM 1107 O O . ILE A 1 140 ? 9.785 6.874 -13.462 1.00 93.62 140 ILE A O 1
ATOM 1111 N N . GLU A 1 141 ? 9.261 7.310 -15.602 1.00 88.75 141 GLU A N 1
ATOM 1112 C CA . GLU A 1 141 ? 10.250 8.371 -15.799 1.00 88.75 141 GLU A CA 1
ATOM 1113 C C . GLU A 1 141 ? 9.708 9.725 -15.321 1.00 88.75 141 GLU A C 1
ATOM 1115 O O . GLU A 1 141 ? 8.499 9.908 -15.174 1.00 88.75 141 GLU A O 1
ATOM 1120 N N . HIS A 1 142 ? 10.607 10.677 -15.044 1.00 89.25 142 HIS A N 1
ATOM 1121 C CA . HIS A 1 142 ? 10.254 12.034 -14.593 1.00 89.25 142 HIS A CA 1
ATOM 1122 C C . HIS A 1 142 ? 9.292 12.057 -13.391 1.00 89.25 142 HIS A C 1
ATOM 1124 O O . HIS A 1 142 ? 8.418 12.924 -13.280 1.00 89.25 142 HIS A O 1
ATOM 1130 N N . VAL A 1 143 ? 9.462 11.081 -12.496 1.00 91.56 143 VAL A N 1
ATOM 1131 C CA . VAL A 1 143 ? 8.520 10.804 -11.418 1.00 91.56 143 VAL A CA 1
ATOM 1132 C C . VAL A 1 143 ? 8.561 11.865 -10.323 1.00 91.56 143 VAL A C 1
ATOM 1134 O O . VAL A 1 143 ? 9.615 12.285 -9.844 1.00 91.56 143 VAL A O 1
ATOM 1137 N N . GLN A 1 144 ? 7.374 12.275 -9.903 1.00 92.25 144 GLN A N 1
ATOM 1138 C CA . GLN A 1 144 ? 7.121 13.011 -8.681 1.00 92.25 144 GLN A CA 1
ATOM 1139 C C . GLN A 1 144 ? 6.354 12.097 -7.728 1.00 92.25 144 GLN A C 1
ATOM 1141 O O . GLN A 1 144 ? 5.212 11.729 -7.995 1.00 92.25 144 GLN A O 1
ATOM 1146 N N . GLU A 1 145 ? 6.994 11.728 -6.621 1.00 94.12 145 GLU A N 1
ATOM 1147 C CA . GLU A 1 145 ? 6.368 10.937 -5.562 1.00 94.12 145 GLU A CA 1
ATOM 1148 C C . GLU A 1 145 ? 5.477 11.831 -4.692 1.00 94.12 145 GLU A C 1
ATOM 1150 O O . GLU A 1 145 ? 5.940 12.832 -4.124 1.00 94.12 145 GLU A O 1
ATOM 1155 N N . ILE A 1 146 ? 4.197 11.470 -4.592 1.00 95.75 146 ILE A N 1
ATOM 1156 C CA . ILE A 1 146 ? 3.193 12.209 -3.823 1.00 95.75 146 ILE A CA 1
ATOM 1157 C C . ILE A 1 146 ? 2.503 11.250 -2.858 1.00 95.75 146 ILE A C 1
ATOM 1159 O O . ILE A 1 146 ? 1.959 10.235 -3.275 1.00 95.75 146 ILE A O 1
ATOM 1163 N N . ASN A 1 147 ? 2.471 11.587 -1.572 1.00 96.25 147 ASN A N 1
ATOM 1164 C CA . ASN A 1 147 ? 1.823 10.770 -0.552 1.00 96.25 147 ASN A CA 1
ATOM 1165 C C . ASN A 1 147 ? 0.542 11.440 -0.051 1.00 96.25 147 ASN A C 1
ATOM 1167 O O . ASN A 1 147 ? 0.513 12.646 0.215 1.00 96.25 147 ASN A O 1
ATOM 1171 N N . CYS A 1 148 ? -0.497 10.636 0.158 1.00 97.62 148 CYS A N 1
ATOM 1172 C CA . CYS A 1 148 ? -1.761 11.054 0.755 1.00 97.62 148 CYS A CA 1
ATOM 1173 C C . CYS A 1 148 ? -2.095 10.154 1.947 1.00 97.62 148 CYS A C 1
ATOM 1175 O O . CYS A 1 148 ? -2.109 8.931 1.812 1.00 97.62 148 CYS A O 1
ATOM 1177 N N . ALA A 1 149 ? -2.382 10.732 3.117 1.00 97.62 149 ALA A N 1
ATOM 1178 C CA . ALA A 1 149 ? -2.929 9.964 4.228 1.00 97.62 149 ALA A CA 1
ATOM 1179 C C . ALA A 1 149 ? -4.455 9.926 4.142 1.00 97.62 149 ALA A C 1
ATOM 1181 O O . ALA A 1 149 ? -5.101 10.939 3.880 1.00 97.62 149 ALA A O 1
ATOM 1182 N N . VAL A 1 150 ? -5.032 8.762 4.420 1.00 97.88 150 VAL A N 1
ATOM 1183 C CA . VAL A 1 150 ? -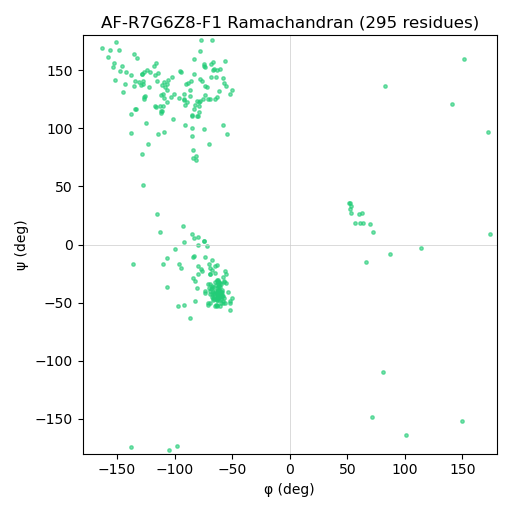6.477 8.548 4.473 1.00 97.88 150 VAL A CA 1
ATOM 1184 C C . VAL A 1 150 ? -6.853 8.023 5.853 1.00 97.88 150 VAL A C 1
ATOM 1186 O O . VAL A 1 150 ? -6.168 7.169 6.414 1.00 97.88 150 VAL A O 1
ATOM 1189 N N . LEU A 1 151 ? -7.925 8.573 6.418 1.00 97.44 151 LEU A N 1
ATOM 1190 C CA . LEU A 1 151 ? -8.458 8.226 7.734 1.00 97.44 151 LEU A CA 1
ATOM 1191 C C . LEU A 1 151 ? -9.936 7.889 7.581 1.00 97.44 151 LEU A C 1
ATOM 1193 O O . LEU A 1 151 ? -10.707 8.710 7.081 1.00 97.44 151 LEU A O 1
ATOM 1197 N N . GLY A 1 152 ? -10.347 6.712 8.042 1.00 95.94 152 GLY A N 1
ATOM 1198 C CA . GLY A 1 152 ? -11.745 6.303 7.988 1.00 95.94 152 GLY A CA 1
ATOM 1199 C C . GLY A 1 152 ? -11.954 4.805 7.852 1.00 95.94 152 GLY A C 1
ATOM 1200 O O . GLY A 1 152 ? -11.141 3.998 8.295 1.00 95.94 152 GLY A O 1
ATOM 1201 N N . ASP A 1 153 ? -13.074 4.448 7.242 1.00 92.19 153 ASP A N 1
ATOM 1202 C CA . ASP A 1 153 ? -13.457 3.091 6.870 1.00 92.19 153 ASP A CA 1
ATOM 1203 C C . ASP A 1 153 ? -14.088 3.085 5.465 1.00 92.19 153 ASP A C 1
ATOM 1205 O O . ASP A 1 153 ? -14.119 4.106 4.774 1.00 92.19 153 ASP A O 1
ATOM 1209 N N . GLU A 1 154 ? -14.595 1.929 5.038 1.00 83.38 154 GLU A N 1
ATOM 1210 C CA . GLU A 1 154 ? -15.239 1.739 3.733 1.00 83.38 154 GLU A CA 1
ATOM 1211 C C . GLU A 1 154 ? -16.408 2.716 3.487 1.00 83.38 154 GLU A C 1
ATOM 1213 O O . GLU A 1 154 ? -16.623 3.177 2.365 1.00 83.38 154 GLU A O 1
ATOM 1218 N N . GLN A 1 155 ? -17.144 3.093 4.539 1.00 86.19 155 GLN A N 1
ATOM 1219 C CA . GLN A 1 155 ? -18.307 3.974 4.422 1.00 86.19 155 GLN A CA 1
ATOM 1220 C C . GLN A 1 155 ? -17.885 5.441 4.359 1.00 86.19 155 GLN A C 1
ATOM 1222 O O . GLN A 1 155 ? -18.340 6.205 3.505 1.00 86.19 155 GLN A O 1
ATOM 1227 N N . THR A 1 156 ? -17.017 5.849 5.281 1.00 91.88 156 THR A N 1
ATOM 1228 C CA . THR A 1 156 ? -16.631 7.247 5.470 1.00 91.88 156 THR A CA 1
ATOM 1229 C C . THR A 1 156 ? -15.125 7.352 5.613 1.00 91.88 156 THR A C 1
ATOM 1231 O O . THR A 1 156 ? -14.571 6.856 6.593 1.00 91.88 156 THR A O 1
ATOM 1234 N N . CYS A 1 157 ? -14.480 8.037 4.670 1.00 95.25 157 CYS A N 1
ATOM 1235 C CA . CYS A 1 157 ? -13.053 8.325 4.709 1.00 95.25 157 CYS A CA 1
ATOM 1236 C C . CYS A 1 157 ? -12.755 9.761 4.268 1.00 95.25 157 CYS A C 1
ATOM 1238 O O . CYS A 1 157 ? -13.432 10.334 3.410 1.00 95.25 157 CYS A O 1
ATOM 1240 N N . GLU A 1 158 ? -11.735 10.335 4.895 1.00 96.88 158 GLU A N 1
ATOM 1241 C CA . GLU A 1 158 ? -11.207 11.670 4.633 1.00 96.88 158 GLU A CA 1
ATOM 1242 C C . GLU A 1 158 ? -9.765 11.532 4.137 1.00 96.88 158 GLU A C 1
ATOM 1244 O O . GLU A 1 158 ? -9.039 10.645 4.587 1.00 96.88 158 GLU A O 1
ATOM 1249 N N . ALA A 1 159 ? -9.349 12.418 3.234 1.00 97.50 159 ALA A N 1
ATOM 1250 C CA . ALA A 1 159 ? -7.975 12.512 2.753 1.00 97.50 159 ALA A CA 1
ATOM 1251 C C . ALA A 1 159 ? -7.295 13.743 3.367 1.00 97.50 159 ALA A C 1
ATOM 1253 O O . ALA A 1 159 ? -7.924 14.792 3.523 1.00 97.50 159 ALA A O 1
ATOM 1254 N N . SER A 1 160 ? -6.021 13.617 3.721 1.00 97.00 160 SER A N 1
ATOM 1255 C CA . SER A 1 160 ? -5.207 14.714 4.237 1.00 97.00 160 SER A CA 1
ATOM 1256 C C . SER A 1 160 ? -4.737 15.654 3.123 1.00 97.00 160 SER A C 1
ATOM 1258 O O . SER A 1 160 ? -4.891 15.378 1.930 1.00 97.00 160 SER A O 1
ATOM 1260 N N . VAL A 1 161 ? -4.049 16.735 3.501 1.00 96.19 161 VAL A N 1
ATOM 1261 C CA . VAL A 1 161 ? -3.133 17.427 2.582 1.00 96.19 161 VAL A CA 1
ATOM 1262 C C . VAL A 1 161 ? -2.079 16.456 2.042 1.00 96.19 161 VAL A C 1
ATOM 1264 O O . VAL A 1 161 ? -1.801 15.417 2.649 1.00 96.19 161 VAL A O 1
ATOM 1267 N N . LEU A 1 162 ? -1.493 16.805 0.904 1.00 96.56 162 LEU A N 1
ATOM 1268 C CA . LEU A 1 162 ? -0.542 15.960 0.191 1.00 96.56 162 LEU A CA 1
ATOM 1269 C C . LEU A 1 162 ? 0.900 16.307 0.567 1.00 96.56 162 LEU A C 1
ATOM 1271 O O . LEU A 1 162 ? 1.217 17.463 0.851 1.00 96.56 162 LEU A O 1
ATOM 1275 N N . GLU A 1 163 ? 1.772 15.305 0.552 1.00 94.44 163 GLU A N 1
ATOM 1276 C CA . GLU A 1 163 ? 3.220 15.444 0.729 1.00 94.44 163 GLU A CA 1
ATOM 1277 C C . GLU A 1 163 ? 3.923 15.155 -0.595 1.00 94.44 163 GLU A C 1
ATOM 1279 O O . GLU A 1 163 ? 3.693 14.111 -1.190 1.00 94.44 163 GLU A O 1
ATOM 1284 N N . GLU A 1 164 ? 4.815 16.044 -1.031 1.00 92.50 164 GLU A N 1
ATOM 1285 C CA . GLU A 1 164 ? 5.782 15.753 -2.097 1.00 92.50 164 GLU A CA 1
ATOM 1286 C C . GLU A 1 164 ? 7.075 15.234 -1.458 1.00 92.50 164 GLU A C 1
ATOM 1288 O O . GLU A 1 164 ? 7.684 15.913 -0.615 1.00 92.50 164 GLU A O 1
ATOM 1293 N N . VAL A 1 165 ? 7.520 14.048 -1.875 1.00 86.94 165 VAL A N 1
ATOM 1294 C CA . VAL A 1 165 ? 8.812 13.495 -1.461 1.00 86.94 165 VAL A CA 1
ATOM 1295 C C . VAL A 1 165 ? 9.890 14.048 -2.390 1.00 86.94 165 VAL A C 1
ATOM 1297 O O . VAL A 1 165 ? 9.945 13.733 -3.576 1.00 86.94 165 VAL A O 1
ATOM 1300 N N . LEU A 1 166 ? 10.767 14.903 -1.858 1.00 78.25 166 LEU A N 1
ATOM 1301 C CA . LEU A 1 166 ? 11.878 15.467 -2.621 1.00 78.25 166 LEU A CA 1
ATOM 1302 C C . LEU A 1 166 ? 13.036 14.475 -2.579 1.00 78.25 166 LEU A C 1
ATOM 1304 O O . LEU A 1 166 ? 13.836 14.476 -1.636 1.00 78.25 166 LEU A O 1
ATOM 1308 N N . SER A 1 167 ? 13.110 13.614 -3.589 1.00 60.94 167 SER A N 1
ATOM 1309 C CA . SER A 1 167 ? 14.227 12.689 -3.696 1.00 60.94 167 SER A CA 1
ATOM 1310 C C . SER A 1 167 ? 15.491 13.373 -4.227 1.00 60.94 167 SER A C 1
ATOM 1312 O O . SER A 1 167 ? 15.433 14.233 -5.104 1.00 60.94 167 SER A O 1
ATOM 1314 N N . SER A 1 168 ? 16.649 12.979 -3.693 1.00 47.94 168 SER A N 1
ATOM 1315 C CA . SER A 1 168 ? 17.969 13.260 -4.272 1.00 47.94 168 SER A CA 1
ATOM 1316 C C . SER A 1 168 ? 18.538 12.069 -5.060 1.00 47.94 168 SER A C 1
ATOM 1318 O O . SER A 1 168 ? 19.606 12.204 -5.652 1.00 47.94 168 SER A O 1
ATOM 1320 N N . LYS A 1 169 ? 17.850 10.913 -5.068 1.00 49.59 169 LYS A N 1
ATOM 1321 C CA . LYS A 1 169 ? 18.238 9.672 -5.768 1.00 49.59 169 LYS A CA 1
ATOM 1322 C C . LYS A 1 169 ? 17.017 8.959 -6.366 1.00 49.59 169 LYS A C 1
ATOM 1324 O O . LYS A 1 169 ? 15.949 8.975 -5.771 1.00 49.59 169 LYS A O 1
ATOM 1329 N N . ASP A 1 170 ? 17.178 8.264 -7.485 1.00 53.12 170 ASP A N 1
ATOM 1330 C CA . ASP A 1 170 ? 16.055 7.697 -8.255 1.00 53.12 170 ASP A CA 1
ATOM 1331 C C . ASP A 1 170 ? 15.208 6.632 -7.524 1.00 53.12 170 ASP A C 1
ATOM 1333 O O . ASP A 1 170 ? 14.087 6.367 -7.946 1.00 53.12 170 ASP A O 1
ATOM 1337 N N . ILE A 1 171 ? 15.704 6.022 -6.435 1.00 56.28 171 ILE A N 1
ATOM 1338 C CA . ILE A 1 171 ? 14.945 5.101 -5.567 1.00 56.28 171 ILE A CA 1
ATOM 1339 C C . ILE A 1 171 ? 15.396 5.282 -4.111 1.00 56.28 171 ILE A C 1
ATOM 1341 O O . ILE A 1 171 ? 16.590 5.230 -3.818 1.00 56.28 171 ILE A O 1
ATOM 1345 N N . LEU A 1 172 ? 14.447 5.429 -3.181 1.00 57.28 172 LEU A N 1
ATOM 1346 C CA . LEU A 1 172 ? 14.731 5.454 -1.742 1.00 57.28 172 LEU A CA 1
ATOM 1347 C C . LEU A 1 172 ? 14.899 4.032 -1.191 1.00 57.28 172 LEU A C 1
ATOM 1349 O O . LEU A 1 172 ? 13.920 3.286 -1.082 1.00 57.28 172 LEU A O 1
ATOM 1353 N N . SER A 1 173 ? 16.121 3.667 -0.799 1.00 58.06 173 SER A N 1
ATOM 1354 C CA . SER A 1 173 ? 16.413 2.373 -0.169 1.00 58.06 173 SER A CA 1
ATOM 1355 C C . SER A 1 173 ? 16.017 2.344 1.316 1.00 58.06 173 SER A C 1
ATOM 1357 O O . SER A 1 173 ? 15.793 3.383 1.942 1.00 58.06 173 SER A O 1
ATOM 1359 N N . TYR A 1 174 ? 15.971 1.150 1.922 1.00 53.06 174 TYR A N 1
ATOM 1360 C CA . TYR A 1 174 ? 15.800 1.005 3.377 1.00 53.06 174 TYR A CA 1
ATOM 1361 C C . TYR A 1 174 ? 16.845 1.816 4.163 1.00 53.06 174 TYR A C 1
ATOM 1363 O O . TYR A 1 174 ? 16.515 2.475 5.150 1.00 53.06 174 TYR A O 1
ATOM 1371 N N . ALA A 1 175 ? 18.101 1.811 3.703 1.00 51.97 175 ALA A N 1
ATOM 1372 C CA . ALA A 1 175 ? 19.181 2.554 4.342 1.00 51.97 175 ALA A CA 1
ATOM 1373 C C . ALA A 1 175 ? 18.932 4.071 4.300 1.00 51.97 175 ALA A C 1
ATOM 1375 O O . ALA A 1 175 ? 19.101 4.741 5.318 1.00 51.97 175 ALA A O 1
ATOM 1376 N N . ASP A 1 176 ? 18.431 4.596 3.178 1.00 54.34 176 ASP A N 1
ATOM 1377 C CA . ASP A 1 176 ? 18.072 6.016 3.055 1.00 54.34 176 ASP A CA 1
ATOM 1378 C C . ASP A 1 176 ? 16.838 6.386 3.904 1.00 54.34 176 ASP A C 1
ATOM 1380 O O . ASP A 1 176 ? 16.677 7.538 4.291 1.00 54.34 176 ASP A O 1
ATOM 1384 N N . LYS A 1 177 ? 15.951 5.428 4.210 1.00 56.56 177 LYS A N 1
ATOM 1385 C CA . LYS A 1 177 ? 14.753 5.660 5.040 1.00 56.56 177 LYS A CA 1
ATOM 1386 C C . LYS A 1 177 ? 15.034 5.582 6.551 1.00 56.56 177 LYS A C 1
ATOM 1388 O O . LYS A 1 177 ? 14.325 6.238 7.317 1.00 56.56 177 LYS A O 1
ATOM 1393 N N . TYR A 1 178 ? 16.025 4.789 6.980 1.00 51.88 178 TYR A N 1
ATOM 1394 C CA . TYR A 1 178 ? 16.202 4.426 8.399 1.00 51.88 178 TYR A CA 1
ATOM 1395 C C . TYR A 1 178 ? 17.637 4.485 8.951 1.00 51.88 178 TYR A C 1
ATOM 1397 O O . TYR A 1 178 ? 17.794 4.467 10.170 1.00 51.88 178 TYR A O 1
ATOM 1405 N N . VAL A 1 179 ? 18.678 4.524 8.111 1.00 46.19 179 VAL A N 1
ATOM 1406 C CA . VAL A 1 179 ? 20.082 4.350 8.548 1.00 46.19 179 VAL A CA 1
ATOM 1407 C C . VAL A 1 179 ? 20.904 5.645 8.450 1.00 46.19 179 VAL A C 1
ATOM 1409 O O . VAL A 1 179 ? 21.930 5.773 9.117 1.00 46.19 179 VAL A O 1
ATOM 1412 N N . CYS A 1 180 ? 20.447 6.662 7.715 1.00 33.78 180 CYS A N 1
ATOM 1413 C CA . CYS A 1 180 ? 21.152 7.943 7.610 1.00 33.78 180 CYS A CA 1
ATOM 1414 C C . CYS A 1 180 ? 20.881 8.889 8.795 1.00 33.78 180 CYS A C 1
ATOM 1416 O O . CYS A 1 180 ? 20.183 9.889 8.672 1.00 33.78 180 CYS A O 1
ATOM 1418 N N . GLY A 1 181 ? 21.509 8.609 9.939 1.00 36.47 181 GLY A N 1
ATOM 1419 C CA . GLY A 1 181 ? 21.629 9.570 11.034 1.00 36.47 181 GLY A CA 1
ATOM 1420 C C . GLY A 1 181 ? 22.215 8.956 12.298 1.00 36.47 181 GLY A C 1
ATOM 1421 O O . GLY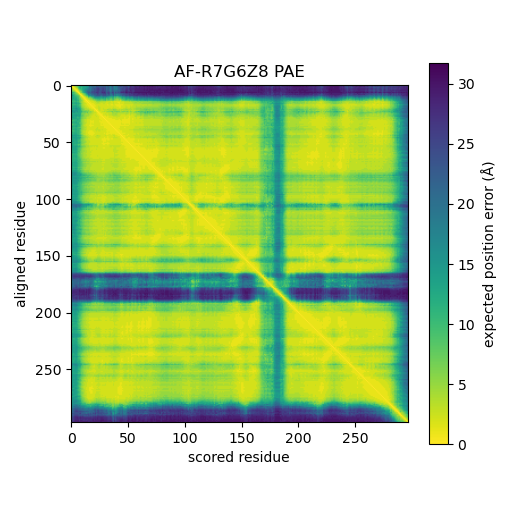 A 1 181 ? 21.485 8.389 13.110 1.00 36.47 181 GLY A O 1
ATOM 1422 N N . GLU A 1 182 ? 23.524 9.117 12.512 1.00 34.38 182 GLU A N 1
ATOM 1423 C CA . GLU A 1 182 ? 24.102 8.968 13.849 1.00 34.38 182 GLU A CA 1
ATOM 1424 C C . GLU A 1 182 ? 23.407 9.969 14.790 1.00 34.38 182 GLU A C 1
ATOM 1426 O O . GLU A 1 182 ? 23.658 11.170 14.743 1.00 34.38 182 GLU A O 1
ATOM 1431 N N . GLY A 1 183 ? 22.481 9.478 15.619 1.00 35.84 183 GLY A N 1
ATOM 1432 C CA . GLY A 1 183 ? 21.932 10.227 16.752 1.00 35.84 183 GLY A CA 1
ATOM 1433 C C . GLY A 1 183 ? 20.449 10.608 16.710 1.00 35.84 183 GLY A C 1
ATOM 1434 O O . GLY A 1 183 ? 19.966 11.120 17.718 1.00 35.84 183 GLY A O 1
ATOM 1435 N N . VAL A 1 184 ? 19.684 10.319 15.646 1.00 32.22 184 VAL A N 1
ATOM 1436 C CA . VAL A 1 184 ? 18.226 10.579 15.638 1.00 32.22 184 VAL A CA 1
ATOM 1437 C C . VAL A 1 184 ? 17.444 9.307 15.313 1.00 32.22 184 VAL A C 1
ATOM 1439 O O . VAL A 1 184 ? 17.374 8.864 14.174 1.00 32.22 184 VAL A O 1
ATOM 1442 N N . LYS A 1 185 ? 16.831 8.704 16.339 1.00 31.73 185 LYS A N 1
ATOM 1443 C CA . LYS A 1 185 ? 15.868 7.605 16.182 1.00 31.73 185 LYS A CA 1
ATOM 1444 C C . LYS A 1 185 ? 14.544 8.167 15.655 1.00 31.73 185 LYS A C 1
ATOM 1446 O O . LYS A 1 185 ? 13.752 8.695 16.429 1.00 31.73 185 LYS A O 1
ATOM 1451 N N . GLY A 1 186 ? 14.308 8.054 14.354 1.00 40.38 186 GLY A N 1
ATOM 1452 C CA . GLY A 1 186 ? 13.070 8.485 13.699 1.00 40.38 186 GLY A CA 1
ATOM 1453 C C . GLY A 1 186 ? 13.329 8.876 12.250 1.00 40.38 186 GLY A C 1
ATOM 1454 O O . GLY A 1 186 ? 14.468 9.136 11.890 1.00 40.38 186 GLY A O 1
ATOM 1455 N N . ILE A 1 187 ? 12.284 8.881 11.421 1.00 42.06 187 ILE A N 1
ATOM 1456 C CA . ILE A 1 187 ? 12.343 9.126 9.972 1.00 42.06 187 ILE A CA 1
ATOM 1457 C C . ILE A 1 187 ? 13.048 10.464 9.673 1.00 42.06 187 ILE A C 1
ATOM 1459 O O . ILE A 1 187 ? 12.423 11.523 9.705 1.00 42.06 187 ILE A O 1
ATOM 1463 N N . VAL A 1 188 ? 14.351 10.424 9.397 1.00 44.47 188 VAL A N 1
ATOM 1464 C CA . VAL A 1 188 ? 15.186 11.591 9.093 1.00 44.47 188 VAL A CA 1
ATOM 1465 C C . VAL A 1 188 ? 16.106 11.213 7.937 1.00 44.47 188 VAL A C 1
ATOM 1467 O O . VAL A 1 188 ? 17.134 10.600 8.166 1.00 44.47 188 VAL A O 1
ATOM 1470 N N . SER A 1 189 ? 15.709 11.566 6.707 1.00 41.78 189 SER A N 1
ATOM 1471 C CA . SER A 1 189 ? 16.607 12.122 5.664 1.00 41.78 189 SER A CA 1
ATOM 1472 C C . SER A 1 189 ? 15.956 12.319 4.283 1.00 41.78 189 SER A C 1
ATOM 1474 O O . SER A 1 189 ? 16.656 12.662 3.337 1.00 41.78 189 SER A O 1
ATOM 1476 N N . THR A 1 190 ? 14.637 12.179 4.113 1.00 53.09 190 THR A N 1
ATOM 1477 C CA . THR A 1 190 ? 13.960 12.682 2.897 1.00 53.09 190 THR A CA 1
ATOM 1478 C C . THR A 1 190 ? 13.490 14.112 3.119 1.00 53.09 190 THR A C 1
ATOM 1480 O O . THR A 1 190 ? 12.681 14.353 4.019 1.00 53.09 190 THR A O 1
ATOM 1483 N N . ARG A 1 191 ? 13.966 15.064 2.305 1.00 66.25 191 ARG A N 1
ATOM 1484 C CA . ARG A 1 191 ? 13.362 16.403 2.248 1.00 66.25 191 ARG A CA 1
ATOM 1485 C C . ARG A 1 191 ? 11.912 16.234 1.783 1.00 66.25 191 ARG A C 1
ATOM 1487 O O . ARG A 1 191 ? 11.646 15.504 0.836 1.00 66.25 191 ARG A O 1
ATOM 1494 N N . ARG A 1 192 ? 10.970 16.865 2.474 1.00 78.56 192 ARG A N 1
ATOM 1495 C CA . ARG A 1 192 ? 9.530 16.746 2.206 1.00 78.56 192 ARG A CA 1
ATOM 1496 C C . ARG A 1 192 ? 8.937 18.130 2.053 1.00 78.56 192 ARG A C 1
ATOM 1498 O O . ARG A 1 192 ? 9.329 19.039 2.788 1.00 78.56 192 ARG A O 1
ATOM 1505 N N . CYS A 1 193 ? 8.010 18.287 1.117 1.00 85.88 193 CYS A N 1
ATOM 1506 C CA . CYS A 1 193 ? 7.238 19.512 0.960 1.00 85.88 193 CYS A CA 1
ATOM 1507 C C . CYS A 1 193 ? 5.776 19.228 1.309 1.00 85.88 193 CYS A C 1
ATOM 1509 O O . CYS A 1 193 ? 5.153 18.359 0.704 1.00 85.88 193 CYS A O 1
ATOM 1511 N N . ILE A 1 194 ? 5.260 19.921 2.327 1.00 88.44 194 ILE A N 1
ATOM 1512 C CA . ILE A 1 194 ? 3.883 19.771 2.802 1.00 88.44 194 ILE A CA 1
ATOM 1513 C C . ILE A 1 194 ? 3.291 21.175 2.990 1.00 88.44 194 ILE A C 1
ATOM 1515 O O . ILE A 1 194 ? 3.770 21.902 3.871 1.00 88.44 194 ILE A O 1
ATOM 1519 N N . PRO A 1 195 ? 2.244 21.557 2.237 1.00 88.50 195 PRO A N 1
ATOM 1520 C CA . PRO A 1 195 ? 1.594 20.792 1.163 1.00 88.50 195 PRO A CA 1
ATOM 1521 C C . PRO A 1 195 ? 2.486 20.569 -0.074 1.00 88.50 195 PRO A C 1
ATOM 1523 O O . PRO A 1 195 ? 3.428 21.326 -0.304 1.00 88.50 195 PRO A O 1
ATOM 1526 N N . ALA A 1 196 ? 2.186 19.535 -0.862 1.00 90.88 196 ALA A N 1
ATOM 1527 C CA . ALA A 1 196 ? 2.846 19.257 -2.138 1.00 90.88 196 ALA A CA 1
ATOM 1528 C C . ALA A 1 196 ? 2.721 20.443 -3.113 1.00 90.88 196 ALA A C 1
ATOM 1530 O O . ALA A 1 196 ? 1.685 21.106 -3.167 1.00 90.88 196 ALA A O 1
ATOM 1531 N N . ARG A 1 197 ? 3.766 20.705 -3.911 1.00 90.81 197 ARG A N 1
ATOM 1532 C CA . ARG A 1 197 ? 3.777 21.794 -4.906 1.00 90.81 197 ARG A CA 1
ATOM 1533 C C . ARG A 1 197 ? 3.123 21.336 -6.206 1.00 90.81 197 ARG A C 1
ATOM 1535 O O . ARG A 1 197 ? 3.810 21.044 -7.183 1.00 90.81 197 ARG A O 1
ATOM 1542 N N . ILE A 1 198 ? 1.804 21.241 -6.178 1.00 91.75 198 ILE A N 1
ATOM 1543 C CA . ILE A 1 198 ? 0.958 20.870 -7.311 1.00 91.75 198 ILE A CA 1
ATOM 1544 C C . ILE A 1 198 ? -0.248 21.808 -7.381 1.00 91.75 198 ILE A C 1
ATOM 1546 O O . ILE A 1 198 ? -0.533 22.539 -6.431 1.00 91.75 198 ILE A O 1
ATOM 1550 N N . ASP A 1 199 ? -0.921 21.819 -8.521 1.00 93.50 199 ASP A N 1
ATOM 1551 C CA . ASP A 1 199 ? -2.176 22.530 -8.725 1.00 93.50 199 ASP A CA 1
ATOM 1552 C C . ASP A 1 199 ? -3.331 21.905 -7.928 1.00 93.50 199 ASP A C 1
ATOM 1554 O O . ASP A 1 199 ? -3.318 20.730 -7.555 1.00 93.50 199 ASP A O 1
ATOM 1558 N N . GLU A 1 200 ? -4.343 22.723 -7.634 1.00 94.31 200 GLU A N 1
ATOM 1559 C CA . GLU A 1 200 ? -5.489 22.307 -6.817 1.00 94.31 200 GLU A CA 1
ATOM 1560 C C . GLU A 1 200 ? -6.316 21.204 -7.491 1.00 94.31 200 GLU A C 1
ATOM 1562 O O . GLU A 1 200 ? -6.849 20.337 -6.802 1.00 94.31 200 GLU A O 1
ATOM 1567 N N . GLU A 1 201 ? -6.389 21.204 -8.825 1.00 95.69 201 GLU A N 1
ATOM 1568 C CA . GLU A 1 201 ? -7.101 20.184 -9.602 1.00 95.69 201 GLU A CA 1
ATOM 1569 C C . GLU A 1 201 ? -6.466 18.799 -9.413 1.00 95.69 201 GLU A C 1
ATOM 1571 O O . GLU A 1 201 ? -7.146 17.872 -8.969 1.00 95.69 201 GLU A O 1
ATOM 1576 N N . LEU A 1 202 ? -5.147 18.686 -9.614 1.00 95.38 202 LEU A N 1
ATOM 1577 C CA . LEU A 1 202 ? -4.407 17.446 -9.369 1.00 95.38 202 LEU A CA 1
ATOM 1578 C C . LEU A 1 202 ? -4.460 17.033 -7.893 1.00 95.38 202 LEU A C 1
ATOM 1580 O O . LEU A 1 202 ? -4.557 15.849 -7.575 1.00 95.38 202 LEU A O 1
ATOM 1584 N N . ALA A 1 203 ? -4.423 17.993 -6.964 1.00 96.69 203 ALA A N 1
ATOM 1585 C CA . ALA A 1 203 ? -4.545 17.683 -5.544 1.00 96.69 203 ALA A CA 1
ATOM 1586 C C . ALA A 1 203 ? -5.899 17.034 -5.208 1.00 96.69 203 ALA A C 1
ATOM 1588 O O . ALA A 1 203 ? -5.942 16.043 -4.472 1.00 96.69 203 ALA A O 1
ATOM 1589 N N . LEU A 1 204 ? -6.996 17.559 -5.762 1.00 97.19 204 LEU A N 1
ATOM 1590 C CA . LEU A 1 204 ? -8.338 17.000 -5.590 1.00 97.19 204 LEU A CA 1
ATOM 1591 C C . LEU A 1 204 ? -8.485 15.632 -6.266 1.00 97.19 204 LEU A C 1
ATOM 1593 O O . LEU A 1 204 ? -9.133 14.743 -5.703 1.00 97.19 204 LEU A O 1
ATOM 1597 N N . GLU A 1 205 ? -7.868 15.445 -7.433 1.00 97.56 205 GLU A N 1
ATOM 1598 C CA . GLU A 1 205 ? -7.813 14.158 -8.129 1.00 97.56 205 GLU A CA 1
ATOM 1599 C C . GLU A 1 205 ? -7.105 13.099 -7.270 1.00 97.56 205 GLU A C 1
ATOM 1601 O O . GLU A 1 205 ? -7.698 12.067 -6.950 1.00 97.56 205 GLU A O 1
ATOM 1606 N N . ILE A 1 206 ? -5.892 13.391 -6.785 1.00 97.81 206 ILE A N 1
ATOM 1607 C CA . ILE A 1 206 ? -5.114 12.489 -5.921 1.00 97.81 206 ILE A CA 1
ATOM 1608 C C . ILE A 1 206 ? -5.883 12.156 -4.641 1.00 97.81 206 ILE A C 1
ATOM 1610 O O . ILE A 1 206 ? -5.948 10.996 -4.237 1.00 97.81 206 ILE A O 1
ATOM 1614 N N . GLN A 1 207 ? -6.503 13.146 -3.993 1.00 98.12 207 GLN A N 1
ATOM 1615 C CA . GLN A 1 207 ? -7.309 12.909 -2.793 1.00 98.12 207 GLN A CA 1
ATOM 1616 C C . GLN A 1 207 ? -8.538 12.036 -3.077 1.00 98.12 207 GLN A C 1
ATOM 1618 O O . GLN A 1 207 ? -8.950 11.251 -2.219 1.00 98.12 207 GLN A O 1
ATOM 1623 N N . THR A 1 208 ? -9.144 12.169 -4.257 1.00 97.81 208 THR A N 1
ATOM 1624 C CA . THR A 1 208 ? -10.284 11.344 -4.676 1.00 97.81 208 THR A CA 1
ATOM 1625 C C . THR A 1 208 ? -9.847 9.905 -4.912 1.00 97.81 208 THR A C 1
ATOM 1627 O O . THR A 1 208 ? -10.392 9.006 -4.266 1.00 97.81 208 THR A O 1
ATOM 1630 N N . LEU A 1 209 ? -8.786 9.701 -5.694 1.00 98.00 209 LEU A N 1
ATOM 1631 C CA . LEU A 1 209 ? -8.198 8.383 -5.939 1.00 98.00 209 LEU A CA 1
ATOM 1632 C C . LEU A 1 209 ? -7.694 7.724 -4.651 1.00 98.00 209 LEU A C 1
ATOM 1634 O O . LEU A 1 209 ? -7.857 6.521 -4.474 1.00 98.00 209 LEU A O 1
ATOM 1638 N N . ALA A 1 210 ? -7.136 8.489 -3.707 1.00 98.06 210 ALA A N 1
ATOM 1639 C CA . ALA A 1 210 ? -6.685 7.956 -2.422 1.00 98.06 210 ALA A CA 1
ATOM 1640 C C . ALA A 1 210 ? -7.851 7.380 -1.607 1.00 98.06 210 ALA A C 1
ATOM 1642 O O . ALA A 1 210 ? -7.729 6.296 -1.035 1.00 98.06 210 ALA A O 1
ATOM 1643 N N . LYS A 1 211 ? -8.999 8.071 -1.581 1.00 97.94 211 LYS A N 1
ATOM 1644 C CA . LYS A 1 211 ? -10.217 7.579 -0.914 1.00 97.94 211 LYS A CA 1
ATOM 1645 C C . LYS A 1 211 ? -10.786 6.342 -1.607 1.00 97.94 211 LYS A C 1
ATOM 1647 O O . LYS A 1 211 ? -11.241 5.430 -0.922 1.00 97.94 211 LYS A O 1
ATOM 1652 N N . GLU A 1 212 ? -10.785 6.309 -2.936 1.00 97.38 212 GLU A N 1
ATOM 1653 C CA . GLU A 1 212 ? -11.257 5.154 -3.711 1.00 97.38 212 GLU A CA 1
ATOM 1654 C C . GLU A 1 212 ? -10.353 3.938 -3.506 1.00 97.38 212 GLU A C 1
ATOM 1656 O O . GLU A 1 212 ? -10.845 2.882 -3.119 1.00 97.38 212 GLU A O 1
ATOM 1661 N N . CYS A 1 213 ? -9.035 4.116 -3.614 1.00 97.38 213 CYS A N 1
ATOM 1662 C CA . CYS A 1 213 ? -8.029 3.108 -3.283 1.00 97.38 213 CYS A CA 1
ATOM 1663 C C . CYS A 1 213 ? -8.242 2.543 -1.871 1.00 97.38 213 CYS A C 1
ATOM 1665 O O . CYS A 1 213 ? -8.358 1.333 -1.684 1.00 97.38 213 CYS A O 1
ATOM 1667 N N . PHE A 1 214 ? -8.389 3.417 -0.871 1.00 97.31 214 PHE A N 1
ATOM 1668 C CA . PHE A 1 214 ? -8.611 3.005 0.515 1.00 97.31 214 PHE A CA 1
ATOM 1669 C C . PHE A 1 214 ? -9.879 2.147 0.683 1.00 97.31 214 PHE A C 1
ATOM 1671 O O . PHE A 1 214 ? -9.870 1.165 1.426 1.00 97.31 214 PHE A O 1
ATOM 1678 N N . ARG A 1 215 ? -10.961 2.483 -0.030 1.00 95.81 215 ARG A N 1
ATOM 1679 C CA . ARG A 1 215 ? -12.218 1.719 -0.010 1.00 95.81 215 ARG A CA 1
ATOM 1680 C C . ARG A 1 215 ? -12.091 0.375 -0.722 1.00 95.81 215 ARG A C 1
ATOM 1682 O O . ARG A 1 215 ? -12.439 -0.642 -0.127 1.00 95.81 215 ARG A O 1
ATOM 1689 N N . CYS A 1 216 ? -11.571 0.359 -1.950 1.00 95.50 216 CYS A N 1
ATOM 1690 C CA . CYS A 1 216 ? -11.456 -0.856 -2.761 1.00 95.50 216 CYS A CA 1
ATOM 1691 C C . CYS A 1 216 ? -10.555 -1.910 -2.109 1.00 95.50 216 CYS A C 1
ATOM 1693 O O . CYS A 1 216 ? -10.819 -3.103 -2.221 1.00 95.50 216 CYS A O 1
ATOM 1695 N N . LEU A 1 217 ? -9.528 -1.482 -1.370 1.00 95.75 217 LEU A N 1
ATOM 1696 C CA . LEU A 1 217 ? -8.619 -2.385 -0.657 1.00 95.75 217 LEU A CA 1
ATOM 1697 C C . LEU A 1 217 ? -9.133 -2.802 0.734 1.00 95.75 217 LEU A C 1
ATOM 1699 O O . LEU A 1 217 ? -8.391 -3.400 1.511 1.00 95.75 217 LEU A O 1
ATOM 1703 N N . CYS A 1 218 ? -10.389 -2.485 1.074 1.00 94.69 218 CYS A N 1
ATOM 1704 C CA . CYS A 1 218 ? -10.997 -2.763 2.380 1.00 94.69 218 CYS A CA 1
ATOM 1705 C C . CYS A 1 218 ? -10.163 -2.231 3.566 1.00 94.69 218 CYS A C 1
ATOM 1707 O O . CYS A 1 218 ? -10.126 -2.843 4.646 1.00 94.69 218 CYS A O 1
ATOM 1709 N N . ALA A 1 219 ? -9.468 -1.108 3.365 1.00 95.25 219 ALA A N 1
ATOM 1710 C CA . ALA A 1 219 ? -8.648 -0.490 4.391 1.00 95.25 219 ALA A CA 1
ATOM 1711 C C . ALA A 1 219 ? -9.525 0.214 5.442 1.00 95.25 219 ALA A C 1
ATOM 1713 O O . ALA A 1 219 ? -10.673 0.596 5.207 1.00 95.25 219 ALA A O 1
ATOM 1714 N N . SER A 1 220 ? -9.000 0.331 6.660 1.00 94.38 220 SER A N 1
ATOM 1715 C CA . SER A 1 220 ? -9.722 0.901 7.800 1.00 94.38 220 SER A CA 1
ATOM 1716 C C . SER A 1 220 ? -8.746 1.489 8.813 1.00 94.38 220 SER A C 1
ATOM 1718 O O . SER A 1 220 ? -7.612 1.039 8.952 1.00 94.38 220 SER A O 1
ATOM 1720 N N . GLY A 1 221 ? -9.194 2.486 9.568 1.00 94.56 221 GLY A N 1
ATOM 1721 C CA . GLY A 1 221 ? -8.352 3.238 10.484 1.00 94.56 221 GLY A CA 1
ATOM 1722 C C . GLY A 1 221 ? -7.577 4.304 9.724 1.00 94.56 221 GLY A C 1
ATOM 1723 O O . GLY A 1 221 ? -8.176 5.278 9.288 1.00 94.56 221 GLY A O 1
ATOM 1724 N N . THR A 1 222 ? -6.264 4.138 9.593 1.00 94.62 222 THR A N 1
ATOM 1725 C CA . THR A 1 222 ? -5.381 5.057 8.859 1.00 94.62 222 THR A CA 1
ATOM 1726 C C . THR A 1 222 ? -4.624 4.288 7.785 1.00 94.62 222 THR A C 1
ATOM 1728 O O . THR A 1 222 ? -4.350 3.105 7.960 1.00 94.62 222 THR A O 1
ATOM 1731 N N . GLY A 1 223 ? -4.275 4.954 6.693 1.00 95.44 223 GLY A N 1
ATOM 1732 C CA . GLY A 1 223 ? -3.375 4.436 5.671 1.00 95.44 223 GLY A CA 1
ATOM 1733 C C . GLY A 1 223 ? -2.674 5.582 4.957 1.00 95.44 223 GLY A C 1
ATOM 1734 O O . GLY A 1 223 ? -3.171 6.708 4.952 1.00 95.44 223 GLY A O 1
ATOM 1735 N N . ARG A 1 224 ? -1.511 5.314 4.365 1.00 96.88 224 ARG A N 1
ATOM 1736 C CA . ARG A 1 224 ? -0.833 6.260 3.468 1.00 96.88 224 ARG A CA 1
ATOM 1737 C C . ARG A 1 224 ? -0.739 5.641 2.084 1.00 96.88 224 ARG A C 1
ATOM 1739 O O . ARG A 1 224 ? -0.152 4.572 1.950 1.00 96.88 224 ARG A O 1
ATOM 1746 N N . ILE A 1 225 ? -1.343 6.294 1.103 1.00 97.56 225 ILE A N 1
ATOM 1747 C CA . ILE A 1 225 ? -1.292 5.891 -0.296 1.00 97.56 225 ILE A CA 1
ATOM 1748 C C . ILE A 1 225 ? -0.184 6.704 -0.954 1.00 97.56 225 ILE A C 1
ATOM 1750 O O . ILE A 1 225 ? -0.175 7.936 -0.863 1.00 97.56 225 ILE A O 1
ATOM 1754 N N . ASP A 1 226 ? 0.731 5.994 -1.597 1.00 96.44 226 ASP A N 1
ATOM 1755 C CA . ASP A 1 226 ? 1.887 6.561 -2.273 1.00 96.44 226 ASP A CA 1
ATOM 1756 C C . ASP A 1 226 ? 1.597 6.555 -3.782 1.00 96.44 226 ASP A C 1
ATOM 1758 O O . ASP A 1 226 ? 1.227 5.525 -4.354 1.00 96.44 226 ASP A O 1
ATOM 1762 N N . PHE A 1 227 ? 1.742 7.709 -4.428 1.00 97.56 227 PHE A N 1
ATOM 1763 C CA . PHE A 1 227 ? 1.466 7.926 -5.847 1.00 97.56 227 PHE A CA 1
ATOM 1764 C C . PHE A 1 227 ? 2.747 8.255 -6.612 1.00 97.56 227 PHE A C 1
ATOM 1766 O O . PHE A 1 227 ? 3.643 8.926 -6.096 1.00 97.56 227 PHE A O 1
ATOM 1773 N N . LEU A 1 228 ? 2.796 7.827 -7.872 1.00 96.12 228 LEU A N 1
ATOM 1774 C CA . LEU A 1 228 ? 3.811 8.208 -8.850 1.00 96.12 228 LEU A CA 1
ATOM 1775 C C . LEU A 1 228 ? 3.137 9.072 -9.911 1.00 96.12 228 LEU A C 1
ATOM 1777 O O . LEU A 1 228 ? 2.278 8.589 -10.646 1.00 96.12 228 LEU A O 1
ATOM 1781 N N . TYR A 1 229 ? 3.528 10.338 -9.989 1.00 95.31 229 TYR A N 1
ATOM 1782 C CA . TYR A 1 229 ? 3.048 11.264 -11.008 1.00 95.31 229 TYR A CA 1
ATOM 1783 C C . TYR A 1 229 ? 4.147 11.523 -12.040 1.00 95.31 229 TYR A C 1
ATOM 1785 O O . TYR A 1 229 ? 5.244 11.952 -11.678 1.00 95.31 229 TYR A O 1
ATOM 1793 N N . ASN A 1 230 ? 3.879 11.261 -13.317 1.00 94.69 230 ASN A N 1
ATOM 1794 C CA . ASN A 1 230 ? 4.802 11.587 -14.400 1.00 94.69 230 ASN A CA 1
ATOM 1795 C C . ASN A 1 230 ? 4.620 13.059 -14.797 1.00 94.69 230 ASN A C 1
ATOM 1797 O O . ASN A 1 230 ? 3.567 13.451 -15.292 1.00 94.69 230 ASN A O 1
ATOM 1801 N N . ARG A 1 231 ? 5.654 13.886 -14.609 1.00 90.94 231 ARG A N 1
ATOM 1802 C CA . ARG A 1 231 ? 5.571 15.332 -14.883 1.00 90.94 231 ARG A CA 1
ATOM 1803 C C . ARG A 1 231 ? 5.418 15.692 -16.362 1.00 90.94 231 ARG A C 1
ATOM 1805 O O . ARG A 1 231 ? 4.976 16.801 -16.654 1.00 90.94 231 ARG A O 1
ATOM 1812 N N . GLU A 1 232 ? 5.801 14.805 -17.274 1.00 92.12 232 GLU A N 1
ATOM 1813 C CA . GLU A 1 232 ? 5.750 15.060 -18.715 1.00 92.12 232 GLU A CA 1
ATOM 1814 C C . GLU A 1 232 ? 4.433 14.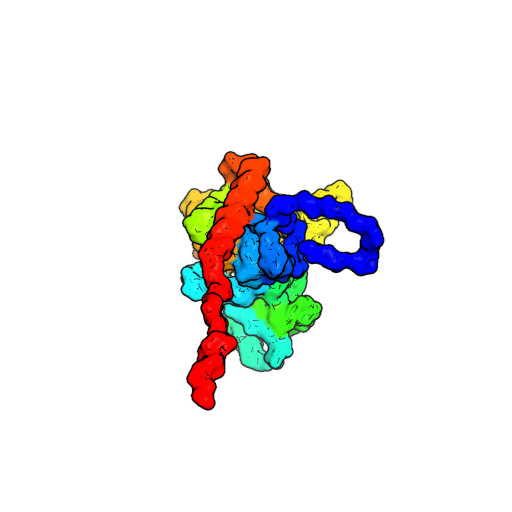590 -19.327 1.00 92.12 232 GLU A C 1
ATOM 1816 O O . GLU A 1 232 ? 3.748 15.372 -19.987 1.00 92.12 232 GLU A O 1
ATOM 1821 N N . THR A 1 233 ? 4.058 13.332 -19.083 1.00 93.75 233 THR A N 1
ATOM 1822 C CA . THR A 1 233 ? 2.814 12.761 -19.624 1.00 93.75 233 THR A CA 1
ATOM 1823 C C . THR A 1 233 ? 1.584 13.169 -18.821 1.00 93.75 233 THR A C 1
ATOM 1825 O O . THR A 1 233 ? 0.476 13.117 -19.347 1.00 93.75 233 THR A O 1
ATOM 1828 N N . LYS A 1 234 ? 1.786 13.628 -17.576 1.00 93.12 234 LYS A N 1
ATOM 1829 C CA . LYS A 1 234 ? 0.749 13.899 -16.570 1.00 93.12 234 LYS A CA 1
ATOM 1830 C C . LYS A 1 234 ? -0.032 12.662 -16.132 1.00 93.12 234 LYS A C 1
ATOM 1832 O O . LYS A 1 234 ? -1.102 12.789 -15.546 1.00 93.12 234 LYS A O 1
ATOM 1837 N N . ASP A 1 235 ? 0.510 11.473 -16.379 1.00 95.44 235 ASP A N 1
ATOM 1838 C CA . ASP A 1 235 ? -0.102 10.244 -15.893 1.00 95.44 235 ASP A CA 1
ATOM 1839 C C . ASP A 1 235 ? 0.119 10.096 -14.385 1.00 95.44 235 ASP A C 1
ATOM 1841 O O . ASP A 1 235 ? 1.229 10.283 -13.871 1.00 95.44 235 ASP A O 1
ATOM 1845 N N . LEU A 1 236 ? -0.939 9.706 -13.686 1.00 96.69 236 LEU A N 1
ATOM 1846 C CA . LEU A 1 236 ? -0.941 9.460 -12.254 1.00 96.69 236 LEU A CA 1
ATOM 1847 C C . LEU A 1 236 ? -1.138 7.969 -11.990 1.00 96.69 236 LEU A C 1
ATOM 1849 O O . LEU A 1 236 ? -2.089 7.376 -12.484 1.00 96.69 236 LEU A O 1
ATOM 1853 N N . TYR A 1 237 ? -0.270 7.374 -11.175 1.00 98.06 237 TYR A N 1
ATOM 1854 C CA . TYR A 1 237 ? -0.321 5.955 -10.831 1.00 98.06 237 TYR A CA 1
ATOM 1855 C C . TYR A 1 237 ? -0.310 5.755 -9.317 1.00 98.06 237 TYR A C 1
ATOM 1857 O O . TYR A 1 237 ? 0.475 6.377 -8.600 1.00 98.06 237 TYR A O 1
ATOM 1865 N N . ILE A 1 238 ? -1.126 4.828 -8.823 1.00 98.12 238 ILE A N 1
ATOM 1866 C CA . ILE A 1 238 ? -1.048 4.330 -7.449 1.00 98.12 238 ILE A CA 1
ATOM 1867 C C . ILE A 1 238 ? 0.117 3.338 -7.366 1.00 98.12 238 ILE A C 1
ATOM 1869 O O . ILE A 1 238 ? 0.164 2.347 -8.102 1.00 98.12 238 ILE A O 1
ATOM 1873 N N . ASN A 1 239 ? 1.065 3.597 -6.464 1.00 95.88 239 ASN A N 1
ATOM 1874 C CA . ASN A 1 239 ? 2.201 2.710 -6.225 1.00 95.88 239 ASN A CA 1
ATOM 1875 C C . ASN A 1 239 ? 1.849 1.632 -5.201 1.00 95.88 239 ASN A C 1
ATOM 1877 O O . ASN A 1 239 ? 1.871 0.443 -5.515 1.00 95.88 239 ASN A O 1
ATOM 1881 N N . GLU A 1 240 ? 1.544 2.061 -3.976 1.00 94.44 240 GLU A N 1
ATOM 1882 C CA . GLU A 1 240 ? 1.255 1.180 -2.849 1.00 94.44 240 GLU A CA 1
ATOM 1883 C C . GLU A 1 240 ? 0.439 1.886 -1.763 1.00 94.44 240 GLU A C 1
ATOM 1885 O O . GLU A 1 240 ? 0.389 3.117 -1.691 1.00 94.44 240 GLU A O 1
ATOM 1890 N N . ILE A 1 241 ? -0.190 1.087 -0.903 1.00 95.31 241 ILE A N 1
ATOM 1891 C CA . ILE A 1 241 ? -0.773 1.538 0.358 1.00 95.31 241 ILE A CA 1
ATOM 1892 C C . ILE A 1 241 ? 0.079 1.020 1.519 1.00 95.31 241 ILE A C 1
ATOM 1894 O O . ILE A 1 241 ? 0.446 -0.148 1.575 1.00 95.31 241 ILE A O 1
ATOM 1898 N N . ASN A 1 242 ? 0.347 1.884 2.488 1.00 94.75 242 ASN A N 1
ATOM 1899 C CA . ASN A 1 242 ? 0.911 1.516 3.779 1.00 94.75 242 ASN A CA 1
ATOM 1900 C C . ASN A 1 242 ? -0.238 1.506 4.791 1.00 94.75 242 ASN A C 1
ATOM 1902 O O . ASN A 1 242 ? -0.772 2.569 5.125 1.00 94.75 242 ASN A O 1
ATOM 1906 N N . THR A 1 243 ? -0.653 0.320 5.241 1.00 94.12 243 THR A N 1
ATOM 1907 C CA . THR A 1 243 ? -1.821 0.136 6.124 1.00 94.12 243 THR A CA 1
ATOM 1908 C C . THR A 1 243 ? -1.525 0.500 7.578 1.00 94.12 243 THR A C 1
ATOM 1910 O O . THR A 1 243 ? -2.445 0.820 8.332 1.00 94.12 243 THR A O 1
ATOM 1913 N N . ILE A 1 244 ? -0.251 0.506 7.978 1.00 93.06 244 ILE A N 1
ATOM 1914 C CA . ILE A 1 244 ? 0.230 1.072 9.238 1.00 93.06 244 ILE A CA 1
ATOM 1915 C C . ILE A 1 244 ? 1.389 2.014 8.884 1.00 93.06 244 ILE A C 1
ATOM 1917 O O . ILE A 1 244 ? 2.561 1.672 9.043 1.00 93.06 244 ILE A O 1
ATOM 1921 N N . PRO A 1 245 ? 1.102 3.233 8.390 1.00 91.56 245 PRO A N 1
ATOM 1922 C CA . PRO A 1 245 ? 2.155 4.136 7.960 1.00 91.56 245 PRO A CA 1
ATOM 1923 C C . PRO A 1 245 ? 3.010 4.590 9.146 1.00 91.56 245 PRO A C 1
ATOM 1925 O O . PRO A 1 245 ? 2.532 4.723 10.278 1.00 91.56 245 PRO A O 1
ATOM 1928 N N . GLY A 1 246 ? 4.286 4.881 8.881 1.00 86.81 246 GLY A N 1
ATOM 1929 C CA . GLY A 1 246 ? 5.210 5.412 9.884 1.00 86.81 246 GLY A CA 1
ATOM 1930 C C . GLY A 1 246 ? 4.635 6.646 10.586 1.00 86.81 246 GLY A C 1
ATOM 1931 O O . GLY A 1 246 ? 4.148 7.579 9.940 1.00 86.81 246 GLY A O 1
ATOM 1932 N N . SER A 1 247 ? 4.657 6.630 11.920 1.00 85.56 247 SER A N 1
ATOM 1933 C CA . SER A 1 247 ? 4.041 7.662 12.765 1.00 85.56 247 SER A CA 1
ATOM 1934 C C . SER A 1 247 ? 2.560 7.932 12.434 1.00 85.56 247 SER A C 1
ATOM 1936 O O . SER A 1 247 ? 2.077 9.045 12.614 1.00 85.56 247 SER A O 1
ATOM 1938 N N . LEU A 1 248 ? 1.823 6.950 11.900 1.00 87.81 248 LEU A N 1
ATOM 1939 C CA . LEU A 1 248 ? 0.409 7.074 11.505 1.00 87.81 248 LEU A CA 1
ATOM 1940 C C . LEU A 1 248 ? 0.133 8.195 10.487 1.00 87.81 248 LEU A C 1
ATOM 1942 O O . LEU A 1 248 ? -1.001 8.660 10.374 1.00 87.81 248 LEU A O 1
ATOM 1946 N N . ALA A 1 249 ? 1.178 8.656 9.791 1.00 88.81 249 ALA A N 1
ATOM 1947 C CA . ALA A 1 249 ? 1.150 9.847 8.949 1.00 88.81 249 ALA A CA 1
ATOM 1948 C C . ALA A 1 249 ? 0.606 11.112 9.658 1.00 88.81 249 ALA A C 1
ATOM 1950 O O . ALA A 1 249 ? 0.022 11.984 9.015 1.00 88.81 249 ALA A O 1
ATOM 1951 N N . PHE A 1 250 ? 0.799 11.245 10.982 1.00 89.88 250 PHE A N 1
ATOM 1952 C CA . PHE A 1 250 ? 0.207 12.347 11.759 1.00 89.88 250 PHE A CA 1
ATOM 1953 C C . PHE A 1 250 ? 0.601 13.739 11.242 1.00 89.88 250 PHE A C 1
ATOM 1955 O O . PHE A 1 250 ? -0.192 14.668 11.330 1.00 89.88 250 PHE A O 1
ATOM 1962 N N . TYR A 1 251 ? 1.798 13.880 10.671 1.00 90.19 251 TYR A N 1
ATOM 1963 C CA . TYR A 1 251 ? 2.315 15.142 10.136 1.00 90.19 251 TYR A CA 1
ATOM 1964 C C . TYR A 1 251 ? 1.469 15.686 8.971 1.00 90.19 251 TYR A C 1
ATOM 1966 O O . TYR A 1 251 ? 1.358 16.901 8.810 1.00 90.19 251 TYR A O 1
ATOM 1974 N N . LEU A 1 252 ? 0.831 14.809 8.188 1.00 93.50 252 LEU A N 1
ATOM 1975 C CA . LEU A 1 252 ? -0.132 15.202 7.156 1.00 93.50 252 LEU A CA 1
ATOM 1976 C C . LEU A 1 252 ? -1.457 15.653 7.782 1.00 93.50 252 LEU A C 1
ATOM 1978 O O . LEU A 1 252 ? -2.051 16.651 7.370 1.00 93.50 252 LEU A O 1
ATOM 1982 N N . TRP A 1 253 ? -1.904 14.957 8.826 1.00 95.62 253 TRP A N 1
ATOM 1983 C CA . TRP A 1 253 ? -3.130 15.291 9.550 1.00 95.62 253 TRP A CA 1
ATOM 1984 C C . TRP A 1 253 ? -3.026 16.600 10.334 1.00 95.62 253 TRP A C 1
ATOM 1986 O O . TRP A 1 253 ? -3.960 17.397 10.297 1.00 95.62 253 TRP A O 1
ATOM 1996 N N . GLU A 1 254 ? -1.881 16.897 10.948 1.00 92.88 254 GLU A N 1
ATOM 1997 C CA . GLU A 1 254 ? -1.647 18.174 11.632 1.00 92.88 254 GLU A CA 1
ATOM 1998 C C . GLU A 1 254 ? -1.768 19.361 10.675 1.00 92.88 254 GLU A C 1
ATOM 2000 O O . GLU A 1 254 ? -2.425 20.353 10.992 1.00 92.88 254 GLU A O 1
ATOM 2005 N N . LYS A 1 255 ? -1.204 19.238 9.467 1.00 92.75 255 LYS A N 1
ATOM 2006 C CA . LYS A 1 255 ? -1.343 20.241 8.399 1.00 92.75 255 LYS A CA 1
ATOM 2007 C C . LYS A 1 255 ? -2.753 20.298 7.805 1.00 92.75 255 LYS A C 1
ATOM 2009 O O . LYS A 1 255 ? -3.111 21.301 7.201 1.00 92.75 255 LYS A O 1
ATOM 2014 N N . SER A 1 256 ? -3.560 19.267 8.046 1.00 92.62 256 SER A N 1
ATOM 2015 C CA . SER A 1 256 ? -4.993 19.211 7.731 1.00 92.62 256 SER A CA 1
ATOM 2016 C C . SER A 1 256 ? -5.874 19.670 8.906 1.00 92.62 256 SER A C 1
ATOM 2018 O O . SER A 1 256 ? -7.072 19.405 8.918 1.00 92.62 256 SER A O 1
ATOM 2020 N N . ASN A 1 257 ? -5.299 20.350 9.910 1.00 93.75 257 ASN A N 1
ATOM 2021 C CA . ASN A 1 257 ? -5.980 20.829 11.121 1.00 93.75 257 ASN A CA 1
ATOM 2022 C C . ASN A 1 257 ? -6.560 19.721 12.024 1.00 93.75 257 ASN A C 1
ATOM 2024 O O . ASN A 1 257 ? -7.499 19.963 12.789 1.00 93.75 257 ASN A O 1
ATOM 2028 N N . LEU A 1 258 ? -5.984 18.515 11.989 1.00 94.00 258 LEU A N 1
ATOM 2029 C CA . LEU A 1 258 ? -6.325 17.402 12.876 1.00 94.00 258 LEU A CA 1
ATOM 2030 C C . LEU A 1 258 ? -5.135 17.064 13.800 1.00 94.00 258 LEU A C 1
ATOM 2032 O O . LEU A 1 258 ? -4.251 16.299 13.416 1.00 94.00 258 LEU A O 1
ATOM 2036 N N . PRO A 1 259 ? -5.100 17.613 15.032 1.00 94.88 259 PRO A N 1
ATOM 2037 C CA . PRO A 1 259 ? -4.050 17.327 16.008 1.00 94.88 259 PRO A CA 1
ATOM 2038 C C . PRO A 1 259 ? -3.976 15.847 16.392 1.00 94.88 259 PRO A C 1
ATOM 2040 O O . PRO A 1 259 ? -5.004 15.168 16.466 1.00 94.88 259 PRO A O 1
ATOM 2043 N N . PHE A 1 260 ? -2.778 15.382 16.755 1.00 93.69 260 PHE A N 1
ATOM 2044 C CA . PHE A 1 260 ? -2.515 13.981 17.093 1.00 93.69 260 PHE A CA 1
ATOM 2045 C C . PHE A 1 260 ? -3.496 13.360 18.114 1.00 93.69 260 PHE A C 1
ATOM 2047 O O . PHE A 1 260 ? -4.028 12.292 17.817 1.00 93.69 260 PHE A O 1
ATOM 2054 N N . PRO A 1 261 ? -3.853 13.999 19.252 1.00 96.06 261 PRO A N 1
ATOM 2055 C CA . PRO A 1 261 ? -4.828 13.412 20.179 1.00 96.06 261 PRO A CA 1
ATOM 2056 C C . PRO A 1 261 ? -6.195 13.145 19.533 1.00 96.06 261 PRO A C 1
ATOM 2058 O O . PRO A 1 261 ? -6.770 12.076 19.717 1.00 96.06 261 PRO A O 1
ATOM 2061 N N . LYS A 1 262 ? -6.680 14.071 18.693 1.00 96.31 262 LYS A N 1
ATOM 2062 C CA . LYS A 1 262 ? -7.953 13.905 17.974 1.00 96.31 262 LYS A CA 1
ATOM 2063 C C . LYS A 1 262 ? -7.873 12.822 16.898 1.00 96.31 262 LYS A C 1
ATOM 2065 O O . LYS A 1 262 ? -8.865 12.137 16.656 1.00 96.31 262 LYS A O 1
ATOM 2070 N N . LEU A 1 263 ? -6.716 12.665 16.251 1.00 95.62 263 LEU A N 1
ATOM 2071 C CA . LEU A 1 263 ? -6.468 11.568 15.314 1.00 95.62 263 LEU A CA 1
ATOM 2072 C C . LEU A 1 263 ? -6.585 10.212 16.026 1.00 95.62 263 LEU A C 1
ATOM 2074 O O . LEU A 1 263 ? -7.299 9.331 15.549 1.00 95.62 263 LEU A O 1
ATOM 2078 N N . ILE A 1 264 ? -5.944 10.066 17.189 1.00 95.94 264 ILE A N 1
ATOM 2079 C CA . ILE A 1 264 ? -6.026 8.846 18.002 1.00 95.94 264 ILE A CA 1
ATOM 2080 C C . ILE A 1 264 ? -7.468 8.577 18.443 1.00 95.94 264 ILE A C 1
ATOM 2082 O O . ILE A 1 264 ? -7.948 7.456 18.272 1.00 95.94 264 ILE A O 1
ATOM 2086 N N . ASP A 1 265 ? -8.189 9.594 18.921 1.00 96.31 265 ASP A N 1
ATOM 2087 C CA . ASP A 1 265 ? -9.600 9.450 19.296 1.00 96.31 265 ASP A CA 1
ATOM 2088 C C . ASP A 1 265 ? -10.449 8.941 18.125 1.00 96.31 265 ASP A C 1
ATOM 2090 O O . ASP A 1 265 ? -11.230 8.001 18.286 1.00 96.31 265 ASP A O 1
ATOM 2094 N N . ARG A 1 266 ? -10.274 9.503 16.921 1.00 96.06 266 ARG A N 1
ATOM 2095 C CA . ARG A 1 266 ? -10.983 9.044 15.715 1.00 96.06 266 ARG A CA 1
ATOM 2096 C C . ARG A 1 266 ? -10.662 7.587 15.383 1.00 96.06 266 ARG A C 1
ATOM 2098 O O . ARG A 1 266 ? -11.582 6.815 15.119 1.00 96.06 266 ARG A O 1
ATOM 2105 N N . LEU A 1 267 ? -9.393 7.188 15.452 1.00 96.31 267 LEU A N 1
ATOM 2106 C CA . LEU A 1 267 ? -8.972 5.803 15.223 1.00 96.31 267 LEU A CA 1
ATOM 2107 C C . LEU A 1 267 ? -9.609 4.827 16.221 1.00 96.31 267 LEU A C 1
ATOM 2109 O O . LEU A 1 267 ? -10.093 3.763 15.825 1.00 96.31 267 LEU A O 1
ATOM 2113 N N . VAL A 1 268 ? -9.677 5.211 17.498 1.00 96.62 268 VAL A N 1
ATOM 2114 C CA . VAL A 1 268 ? -10.374 4.447 18.542 1.00 96.62 268 VAL A CA 1
ATOM 2115 C C . VAL A 1 268 ? -11.861 4.299 18.205 1.00 96.62 268 VAL A C 1
ATOM 2117 O O . VAL A 1 268 ? -12.407 3.201 18.325 1.00 96.62 268 VAL A O 1
ATOM 2120 N N . GLN A 1 269 ? -12.528 5.369 17.759 1.00 96.19 269 GLN A N 1
ATOM 2121 C CA . GLN A 1 269 ? -13.948 5.308 17.392 1.00 96.19 269 GLN A CA 1
ATOM 2122 C C . GLN A 1 269 ? -14.205 4.413 16.175 1.00 96.19 269 GLN A C 1
ATOM 2124 O O . GLN A 1 269 ? -15.144 3.617 16.204 1.00 96.19 269 GLN A O 1
ATOM 2129 N N . ILE A 1 270 ? -13.359 4.481 15.143 1.00 95.94 270 ILE A N 1
ATOM 2130 C CA . ILE A 1 270 ? -13.455 3.610 13.958 1.00 95.94 270 ILE A CA 1
ATOM 2131 C C . ILE A 1 270 ? -13.341 2.136 14.373 1.00 95.94 270 ILE A C 1
ATOM 2133 O O . ILE A 1 270 ? -14.173 1.307 14.002 1.00 95.94 270 ILE A O 1
ATOM 2137 N N . ALA A 1 271 ? -12.364 1.808 15.220 1.00 95.88 271 ALA A N 1
ATOM 2138 C CA . ALA A 1 271 ? -12.184 0.454 15.732 1.00 95.88 271 ALA A CA 1
ATOM 2139 C C . ALA A 1 271 ? -13.379 -0.032 16.571 1.00 95.88 271 ALA A C 1
ATOM 2141 O O . ALA A 1 271 ? -13.838 -1.162 16.391 1.00 95.88 271 ALA A O 1
ATOM 2142 N N . LYS A 1 272 ? -13.933 0.824 17.442 1.00 95.50 272 LYS A N 1
ATOM 2143 C CA . LYS A 1 272 ? -15.148 0.517 18.216 1.00 95.50 272 LYS A CA 1
ATOM 2144 C C . LYS A 1 272 ? -16.357 0.277 17.312 1.00 95.50 272 LYS A C 1
ATOM 2146 O O . LYS A 1 272 ? -17.090 -0.688 17.527 1.00 95.50 272 LYS A O 1
ATOM 2151 N N . LYS A 1 273 ? -16.551 1.122 16.293 1.00 95.00 273 LYS A N 1
ATOM 2152 C CA . LYS A 1 273 ? -17.623 0.992 15.295 1.00 95.00 273 LYS A CA 1
ATOM 2153 C C . LYS A 1 273 ? -17.535 -0.357 14.584 1.00 95.00 273 LYS A C 1
ATOM 2155 O O . LYS A 1 273 ? -18.528 -1.083 14.554 1.00 95.00 273 LYS A O 1
ATOM 2160 N N . ARG A 1 274 ? -16.352 -0.714 14.076 1.00 93.31 274 ARG A N 1
ATOM 2161 C CA . ARG A 1 274 ? -16.108 -1.996 13.400 1.00 93.31 274 ARG A CA 1
ATOM 2162 C C . ARG A 1 274 ? -16.390 -3.184 14.314 1.00 93.31 274 ARG A C 1
ATOM 2164 O O . ARG A 1 274 ? -17.175 -4.056 13.952 1.00 93.31 274 ARG A O 1
ATOM 2171 N N . TYR A 1 275 ? -15.833 -3.180 15.524 1.00 93.69 275 TYR A N 1
ATOM 2172 C CA . TYR A 1 275 ? -16.054 -4.257 16.488 1.00 93.69 275 TYR A CA 1
ATOM 2173 C C . TYR A 1 275 ? -17.546 -4.438 16.813 1.00 93.69 275 TYR A C 1
ATOM 2175 O O . TYR A 1 275 ? -18.064 -5.550 16.782 1.00 93.69 275 TYR A O 1
ATOM 2183 N N . ALA A 1 276 ? -18.282 -3.344 17.034 1.00 92.56 276 ALA A N 1
ATOM 2184 C CA . ALA A 1 276 ? -19.722 -3.402 17.285 1.00 92.56 276 ALA A CA 1
ATOM 2185 C C . ALA A 1 276 ? -20.531 -3.951 16.092 1.00 92.56 276 ALA A C 1
ATOM 2187 O O . ALA A 1 276 ? -21.587 -4.548 16.296 1.00 92.56 276 ALA A O 1
ATOM 2188 N N . GLN A 1 277 ? -20.073 -3.746 14.853 1.00 90.56 277 GLN A N 1
ATOM 2189 C CA . GLN A 1 277 ? -20.691 -4.333 13.660 1.00 90.56 277 GLN A CA 1
ATOM 2190 C C . GLN A 1 277 ? -20.392 -5.832 13.543 1.00 90.56 277 GLN A C 1
ATOM 2192 O O . GLN A 1 277 ? -21.295 -6.604 13.231 1.00 90.56 277 GLN A O 1
ATOM 2197 N N . GLU A 1 278 ? -19.156 -6.250 13.822 1.00 88.31 278 GLU A N 1
ATOM 2198 C CA . GLU A 1 278 ? -18.748 -7.660 13.810 1.00 88.31 278 GLU A CA 1
ATOM 2199 C C . GLU A 1 278 ? -19.544 -8.481 14.839 1.00 88.31 278 GLU A C 1
ATOM 2201 O O . GLU A 1 278 ? -20.064 -9.541 14.500 1.00 88.31 278 GLU A O 1
ATOM 2206 N N . GLN A 1 279 ? -19.760 -7.950 16.048 1.00 86.88 279 GLN A N 1
ATOM 2207 C CA . GLN A 1 279 ? -20.538 -8.619 17.105 1.00 86.88 279 GLN A CA 1
ATOM 2208 C C . GLN A 1 279 ? -22.028 -8.816 16.772 1.00 86.88 279 GLN A C 1
ATOM 2210 O O . GLN A 1 279 ? -22.695 -9.646 17.384 1.00 86.88 279 GLN A O 1
ATOM 2215 N N . LYS A 1 280 ? -22.574 -8.071 15.803 1.00 88.44 280 LYS A N 1
ATOM 2216 C CA . LYS A 1 280 ? -23.967 -8.234 15.349 1.00 88.44 280 LYS A CA 1
ATOM 2217 C C . LYS A 1 280 ? -24.133 -9.361 14.326 1.00 88.44 280 LYS A C 1
ATOM 2219 O O . LYS A 1 280 ? -25.265 -9.686 13.971 1.00 88.44 280 LYS A O 1
ATOM 2224 N N . ARG A 1 281 ? -23.038 -9.924 13.805 1.00 85.50 281 ARG A N 1
ATOM 2225 C CA . ARG A 1 281 ? -23.080 -10.964 12.769 1.00 85.50 281 ARG A CA 1
ATOM 2226 C C . ARG A 1 281 ? -23.461 -12.313 13.380 1.00 85.50 281 ARG A C 1
ATOM 2228 O O . ARG A 1 281 ? -23.011 -12.679 14.462 1.00 85.50 281 ARG A O 1
ATOM 2235 N N . VAL A 1 282 ? -24.279 -13.077 12.660 1.00 79.62 282 VAL A N 1
ATOM 2236 C CA . VAL A 1 282 ? -24.637 -14.448 13.044 1.00 79.62 282 VAL A CA 1
ATOM 2237 C C . VAL A 1 282 ? -23.548 -15.391 12.535 1.00 79.62 282 VAL A C 1
ATOM 2239 O O . VAL A 1 282 ? -23.414 -15.583 11.332 1.00 79.62 282 VAL A O 1
ATOM 2242 N N . TYR A 1 283 ? -22.768 -15.973 13.448 1.00 74.12 283 TYR A N 1
ATOM 2243 C CA . TYR A 1 283 ? -21.681 -16.908 13.108 1.00 74.12 283 TYR A CA 1
ATOM 2244 C C . TYR A 1 283 ? -22.096 -18.380 13.143 1.00 74.12 283 TYR A C 1
ATOM 2246 O O . TYR A 1 283 ? -21.435 -19.228 12.552 1.00 74.12 283 TYR A O 1
ATOM 2254 N N . SER A 1 284 ? -23.181 -18.705 13.845 1.00 74.12 284 SER A N 1
ATOM 2255 C CA . SER A 1 284 ? -23.707 -20.063 13.903 1.00 74.12 284 SER A CA 1
ATOM 2256 C C . SER A 1 284 ? -25.226 -20.034 13.929 1.00 74.12 284 SER A C 1
ATOM 2258 O O . SER A 1 284 ? -25.838 -19.219 14.620 1.00 74.12 284 SER A O 1
ATOM 2260 N N . TYR A 1 285 ? -25.833 -20.941 13.171 1.00 73.44 285 TYR A N 1
ATOM 2261 C CA . TYR A 1 285 ? -27.227 -21.300 13.366 1.00 73.44 285 TYR A CA 1
ATOM 2262 C C . TYR A 1 285 ? -27.257 -22.487 14.327 1.00 73.44 285 TYR A C 1
ATOM 2264 O O . TYR A 1 285 ? -26.532 -23.460 14.097 1.00 73.44 285 TYR A O 1
ATOM 2272 N N . PRO A 1 286 ? -28.065 -22.451 15.396 1.00 66.56 286 PRO A N 1
ATOM 2273 C CA . PRO A 1 286 ? -28.213 -23.593 16.282 1.00 66.56 286 PRO A CA 1
ATOM 2274 C C . PRO A 1 286 ? -28.973 -24.702 15.543 1.00 66.56 286 PRO A C 1
ATOM 2276 O O . PRO A 1 286 ? -30.194 -24.813 15.629 1.00 66.56 286 PRO A O 1
ATOM 2279 N N . VAL A 1 287 ? -28.255 -25.536 14.793 1.00 67.06 287 VAL A N 1
ATOM 2280 C CA . VAL A 1 287 ? -28.813 -26.748 14.191 1.00 67.06 287 VAL A CA 1
ATOM 2281 C C . VAL A 1 287 ? -28.604 -27.880 15.185 1.00 67.06 287 VAL A C 1
ATOM 2283 O O . VAL A 1 287 ? -27.505 -28.407 15.343 1.00 67.06 287 VAL A O 1
ATOM 2286 N N . ASN A 1 288 ? -29.665 -28.255 15.895 1.00 65.19 288 ASN A N 1
ATOM 2287 C CA . ASN A 1 288 ? -29.613 -29.371 16.834 1.00 65.19 288 ASN A CA 1
ATOM 2288 C C . ASN A 1 288 ? -29.763 -30.703 16.076 1.00 65.19 288 ASN A C 1
ATOM 2290 O O . ASN A 1 288 ? -30.813 -31.345 16.113 1.00 65.19 288 ASN A O 1
ATOM 2294 N N . ILE A 1 289 ? -28.705 -31.094 15.356 1.00 67.06 289 ILE A N 1
ATOM 2295 C CA . ILE A 1 289 ? -28.643 -32.318 14.533 1.00 67.06 289 ILE A CA 1
ATOM 2296 C C . ILE A 1 289 ? -28.929 -33.572 15.380 1.00 67.06 289 ILE A C 1
ATOM 2298 O O . ILE A 1 289 ? -29.586 -34.502 14.916 1.00 67.06 289 ILE A O 1
ATOM 2302 N N . LEU A 1 290 ? -28.543 -33.563 16.659 1.00 63.19 290 LEU A N 1
ATOM 2303 C CA . LEU A 1 290 ? -28.776 -34.671 17.593 1.00 63.19 290 LEU A CA 1
ATOM 2304 C C . LEU A 1 290 ? -30.257 -34.852 17.965 1.00 63.19 290 LEU A C 1
ATOM 2306 O O . LEU A 1 290 ? -30.685 -35.963 18.264 1.00 63.19 290 LEU A O 1
ATOM 2310 N N . ARG A 1 291 ? -31.080 -33.796 17.889 1.00 58.84 291 ARG A N 1
ATOM 2311 C CA . ARG A 1 291 ? -32.539 -33.904 18.086 1.00 58.84 291 ARG A CA 1
ATOM 2312 C C . ARG A 1 291 ? -33.264 -34.496 16.875 1.00 58.84 291 ARG A C 1
ATOM 2314 O O . ARG A 1 291 ? -34.361 -35.025 17.034 1.00 58.84 291 ARG A O 1
ATOM 2321 N N . LEU A 1 292 ? -32.671 -34.411 15.683 1.00 56.84 292 LEU A N 1
ATOM 2322 C CA . LEU A 1 292 ? -33.257 -34.927 14.441 1.00 56.84 292 LEU A CA 1
ATOM 2323 C C . LEU A 1 292 ? -33.071 -36.447 14.293 1.00 56.84 292 LEU A C 1
ATOM 2325 O O . LEU A 1 292 ? -33.905 -37.094 13.668 1.00 56.84 292 LEU A O 1
ATOM 2329 N N . GLN A 1 293 ? -32.048 -37.033 14.925 1.00 58.09 293 GLN A N 1
ATOM 2330 C CA . GLN A 1 293 ? -31.805 -38.484 14.901 1.00 58.09 293 GLN A CA 1
ATOM 2331 C C . GLN A 1 293 ? -32.615 -39.282 15.944 1.00 58.09 293 GLN A C 1
ATOM 2333 O O . GLN A 1 293 ? -32.713 -40.498 15.836 1.00 58.09 293 GLN A O 1
ATOM 2338 N N . GLY A 1 294 ? -33.276 -38.622 16.905 1.00 54.53 294 GLY A N 1
ATOM 2339 C CA . GLY A 1 294 ? -34.124 -39.275 17.919 1.00 54.53 294 GLY A CA 1
ATOM 2340 C C . GLY A 1 294 ? -35.534 -39.677 17.453 1.00 54.53 294 GLY A C 1
ATOM 2341 O O . GLY A 1 294 ? -36.353 -40.070 18.278 1.00 54.53 294 GLY A O 1
ATOM 2342 N N . LYS A 1 295 ? -35.847 -39.542 16.156 1.00 52.97 295 LYS A N 1
ATOM 2343 C CA . LYS A 1 295 ? -37.117 -39.979 15.539 1.00 52.97 295 LYS A CA 1
ATOM 2344 C C . LYS A 1 295 ? -36.925 -41.099 14.501 1.00 52.97 295 LYS A C 1
ATOM 2346 O O . LYS A 1 295 ? -37.734 -41.234 13.585 1.00 52.97 295 LYS A O 1
ATOM 2351 N N . GLY A 1 296 ? -35.863 -41.894 14.628 1.00 57.75 296 GLY A N 1
ATOM 2352 C CA . GLY A 1 296 ? -35.785 -43.212 13.995 1.00 57.75 296 GLY A CA 1
ATOM 2353 C C . GLY A 1 296 ? -36.583 -44.214 14.830 1.00 57.75 296 GLY A C 1
ATOM 2354 O O . GLY A 1 296 ? -36.307 -44.347 16.018 1.00 57.75 296 GLY A O 1
ATOM 2355 N N . LYS A 1 297 ? -37.612 -44.810 14.220 1.00 41.94 297 LYS A N 1
ATOM 2356 C CA . LYS A 1 297 ? -38.464 -45.869 14.786 1.00 41.94 297 LYS A CA 1
ATOM 2357 C C . LYS A 1 297 ? -37.670 -47.090 15.237 1.00 41.94 297 LYS A C 1
ATOM 2359 O O . LYS A 1 297 ? -36.665 -47.394 14.560 1.00 41.94 297 LYS A O 1
#

Organism: NCBI:txid1263076

pLDDT: mean 86.54, std 16.66, range [31.73, 98.25]

Solvent-accessible surface area (backbone atoms only — not comparable to full-atom values): 16661 Å² total; per-residue (Å²): 134,86,92,71,100,77,75,97,73,80,78,87,79,88,76,88,62,45,77,77,88,44,69,43,79,55,41,28,42,14,52,47,44,44,56,34,53,77,67,72,48,41,45,43,38,35,47,36,64,15,12,33,33,40,33,25,51,62,58,36,49,54,53,34,52,75,69,72,43,52,54,63,61,65,53,72,53,42,74,92,50,80,93,44,72,72,52,53,54,50,53,59,73,64,34,73,44,30,33,39,32,25,26,60,59,56,68,48,56,54,52,41,80,26,74,49,69,71,49,43,57,51,45,51,61,56,15,50,77,78,26,65,34,35,36,42,28,43,55,73,62,70,60,44,43,36,36,36,37,35,43,38,39,68,90,54,64,49,59,37,47,38,33,26,56,51,71,94,56,101,67,76,40,45,54,53,53,74,61,57,51,99,87,57,96,62,88,46,73,71,54,69,37,79,66,35,97,68,56,71,68,61,51,52,49,52,40,49,51,47,50,50,51,39,33,78,46,48,31,20,24,43,32,32,36,37,30,41,32,22,74,81,84,66,49,64,24,52,71,50,48,32,48,60,32,77,79,69,45,41,75,37,30,43,76,54,77,39,49,65,72,60,49,53,51,51,32,52,49,49,24,50,53,52,45,60,55,59,72,70,55,84,88,72,78,93,73,64,64,75,67,67,64,73,74,70,131

InterPro domains:
  IPR000291 D-alanine--D-alanine ligase/VANA/B/C, conserved site [PS00843] (23-34)
  IPR000291 D-alanine--D-alanine ligase/VANA/B/C, conserved site [PS00844] (217-246)
  IPR005905 D-alanine--D-alanine ligase [PIRSF039102] (11-279)
  IPR011095 D-alanine--D-alanine ligase, C-terminal [PF07478] (64-269)
  IPR011127 D-alanine--D-alanine ligase, N-terminal domain [PF01820] (9-46)
  IPR011761 ATP-grasp fold [PS50975] (61-269)
  IPR013815 ATP-grasp fold, subdomain 1 [G3DSA:3.30.1490.20] (71-140)
  IPR016185 Pre-ATP-grasp domain superfamily [SSF52440] (8-53)

Sequence (297 aa):
MCPNKYSFLRKEISFDMVFPILHGTHGEDGTFQGYLSTLHIPYIGCSVLGGAIGQDKIIMKQILEDSGLPVAPWFYWTLLKPLDDTFFRKAERLGYPLIVKPANLGSSIGVAKVENEVELHRAIIEAYQYDGRVVIEKAIEHVQEINCAVLGDEQTCEASVLEEVLSSKDILSYADKYVCGEGVKGIVSTRRCIPARIDEELALEIQTLAKECFRCLCASGTGRIDFLYNRETKDLYINEINTIPGSLAFYLWEKSNLPFPKLIDRLVQIAKKRYAQEQKRVYSYPVNILRLQGKGK

Mean predicted aligned error: 8.08 Å